Protein AF-A0A953TH08-F1 (afdb_monomer_lite)

pLDDT: mean 90.2, std 11.7, range [35.59, 98.81]

Secondary structure (DSSP, 8-state):
-TTSS---SSGGGS-EE----EE--TTPPP-TT-EEEESSSSSTT-EEEEEE--TT-SEEEEEEE-TT--EEEEEEEEEEGGGEEEEPPEE--SSTHHHHHGGGTT-EE-GGGPSEEEEEEEEEE---TT-TTSS-SSSSS-SEEEEEEEEEEE-GGGHHHHHHHHHHHHHHHHHHTT--EEEEEPPTTTS-TT-SEEEEEEEEETTTTEEEEEEEEEE-TTHHHHHHT-EE--TT-SS-EEPEEEEEEEEEHHHHHHHHHHHHB-TTS-EEPPGGGHHHHS-SEE-PPP-

Foldseek 3Di:
DPQQFLDPPDPLFWAKDDFPDFAQDPPDDDDQQFKKAFCDDPDHGFIWGFHADPPPDQFTWTFTADPVRDGDDDTDGGHGSRRITGGDIDTFAQDPCVVVSLPQQQHADEPVCPWDKDKDKDWHATPCPPCPPPPPDAQQDDRIFIFIKIKIWHALVCQVVVLVVQVVLLVVLCVLQVWDWDKDWDDPVPDRPQFPTKIFIWTQFPVVRDTHGWKIKGKRAQRSQVVSVYWYAPPPDPDIDGITMIMMTSGGVSVVVNRQLRVQADPQRKGAGRPSCCVVVVDGIGDDDDD

Radius of gyration: 24.41 Å; chains: 1; bounding box: 66×44×68 Å

Sequence (291 aa):
MYGTGQLPKFEQDLFKVPTNRFEANAHHAPIVGELVMLVMGANPGEKFRVKAIPPGTRTANVVLVDSNLEEKGPPMPGVPWSTMLFQKDLWLIPTAEVPVTNLYRDEVIDSARLPVSLTAYTPCFRSEAGSYGKDVRGLIRQHQFQKVELVKFTRPQESYEQHEKLTRDAEQVLQKLGLHYRVMLLCAGDTSAASAKTYDLEVWLPGQQLYREISSCSNFEAFQARRANIRWRPEGSKKTEFVHTLNGSGLAIGRTWLAVLENYQQADGSVVVPEVLRPYMGVEKITKREF

Structure (mmCIF, N/CA/C/O backbone):
data_AF-A0A953TH08-F1
#
_entry.id   AF-A0A953TH08-F1
#
loop_
_atom_site.group_PDB
_atom_site.id
_atom_site.type_symbol
_atom_site.label_atom_id
_atom_site.label_alt_id
_atom_site.label_comp_id
_atom_site.label_asym_id
_atom_site.label_entity_id
_atom_site.label_seq_id
_atom_site.pdbx_PDB_ins_code
_atom_site.Cartn_x
_atom_site.Cartn_y
_atom_site.Cartn_z
_atom_site.occupancy
_atom_site.B_iso_or_equiv
_atom_site.auth_seq_id
_atom_site.auth_comp_id
_atom_site.auth_asym_id
_atom_site.auth_atom_id
_atom_site.pdbx_PDB_model_num
ATOM 1 N N . MET A 1 1 ? 12.358 -4.995 -9.733 1.00 40.53 1 MET A N 1
ATOM 2 C CA . MET A 1 1 ? 11.775 -4.502 -8.463 1.00 40.53 1 MET A CA 1
ATOM 3 C C . MET A 1 1 ? 12.010 -3.001 -8.291 1.00 40.53 1 MET A C 1
ATOM 5 O O . MET A 1 1 ? 11.070 -2.294 -7.951 1.00 40.53 1 MET A O 1
ATOM 9 N N . TYR A 1 2 ? 13.211 -2.496 -8.606 1.00 35.59 2 TYR A N 1
ATOM 10 C CA . TYR A 1 2 ? 13.507 -1.062 -8.561 1.00 35.59 2 TYR A CA 1
ATOM 11 C C . TYR A 1 2 ? 12.649 -0.230 -9.537 1.00 35.59 2 TYR A C 1
ATOM 13 O O . TYR A 1 2 ? 12.579 -0.520 -10.731 1.00 35.59 2 TYR A O 1
ATOM 21 N N . GLY A 1 3 ? 11.976 0.795 -9.007 1.00 49.19 3 GLY A N 1
ATOM 22 C CA . GLY A 1 3 ? 11.263 1.840 -9.749 1.00 49.19 3 GLY A CA 1
ATOM 23 C C . GLY A 1 3 ? 9.786 1.594 -10.081 1.00 49.19 3 GLY A C 1
ATOM 24 O O . GLY A 1 3 ? 9.127 2.520 -10.529 1.00 49.19 3 GLY A O 1
ATOM 25 N N . THR A 1 4 ? 9.230 0.399 -9.891 1.00 50.94 4 THR A N 1
ATOM 26 C CA . THR A 1 4 ? 7.871 0.078 -10.399 1.00 50.94 4 THR A CA 1
ATOM 27 C C . THR A 1 4 ? 6.745 0.145 -9.373 1.00 50.94 4 THR A C 1
ATOM 29 O O . THR A 1 4 ? 5.602 -0.109 -9.727 1.00 50.94 4 THR A O 1
ATOM 32 N N . GLY A 1 5 ? 7.073 0.461 -8.125 1.00 56.06 5 GLY A N 1
ATOM 33 C CA . GLY A 1 5 ? 6.115 0.734 -7.057 1.00 56.06 5 GLY A CA 1
ATOM 34 C C . GLY A 1 5 ? 6.565 1.955 -6.262 1.00 56.06 5 GLY A C 1
ATOM 35 O O . GLY A 1 5 ? 7.654 2.487 -6.518 1.00 56.06 5 GLY A O 1
ATOM 36 N N . GLN A 1 6 ? 5.765 2.381 -5.293 1.00 54.97 6 GLN A N 1
ATOM 37 C CA . GLN A 1 6 ? 6.161 3.340 -4.273 1.00 54.97 6 GLN A CA 1
ATOM 38 C C . GLN A 1 6 ? 7.191 2.662 -3.364 1.00 54.97 6 GLN A C 1
ATOM 40 O O . GLN A 1 6 ? 6.901 2.144 -2.286 1.00 54.97 6 GLN A O 1
ATOM 45 N N . LEU A 1 7 ? 8.429 2.606 -3.854 1.00 61.03 7 LEU A N 1
ATOM 46 C CA . LEU A 1 7 ? 9.548 2.195 -3.033 1.00 61.03 7 LEU A CA 1
ATOM 47 C C . LEU A 1 7 ? 9.690 3.187 -1.879 1.00 61.03 7 LEU A C 1
ATOM 49 O O . LEU A 1 7 ? 9.314 4.358 -2.019 1.00 61.03 7 LEU A O 1
ATOM 53 N N . PRO A 1 8 ? 10.213 2.728 -0.738 1.00 57.41 8 PRO A N 1
ATOM 54 C CA . PRO A 1 8 ? 10.495 3.609 0.370 1.00 57.41 8 PRO A CA 1
ATOM 55 C C . PRO A 1 8 ? 11.332 4.808 -0.075 1.00 57.41 8 PRO A C 1
ATOM 57 O O . PRO A 1 8 ? 12.080 4.724 -1.051 1.00 57.41 8 PRO A O 1
ATOM 60 N N . LYS A 1 9 ? 11.230 5.925 0.657 1.00 54.41 9 LYS A N 1
ATOM 61 C CA . LYS A 1 9 ? 11.940 7.170 0.308 1.00 54.41 9 LYS A CA 1
ATOM 62 C C . LYS A 1 9 ? 13.462 6.972 0.197 1.00 54.41 9 LYS A C 1
ATOM 64 O O . LYS A 1 9 ? 14.119 7.757 -0.480 1.00 54.41 9 LYS A O 1
ATOM 69 N N . PHE A 1 10 ? 14.003 5.922 0.819 1.00 55.94 10 PHE A N 1
ATOM 70 C CA . PHE A 1 10 ? 15.425 5.607 0.869 1.00 55.94 10 PHE A CA 1
ATOM 71 C C . PHE A 1 10 ? 15.674 4.133 0.529 1.00 55.94 10 PHE A C 1
ATOM 73 O O . PHE A 1 10 ? 14.939 3.258 0.980 1.00 55.94 10 PHE A O 1
ATOM 80 N N . GLU A 1 11 ? 16.740 3.829 -0.216 1.00 61.59 11 GLU A N 1
ATOM 81 C CA . GLU A 1 11 ? 17.148 2.436 -0.472 1.00 61.59 11 GLU A CA 1
ATOM 82 C C . GLU A 1 11 ? 17.484 1.696 0.831 1.00 61.59 11 GLU A C 1
ATOM 84 O O . GLU A 1 11 ? 17.188 0.510 0.970 1.00 61.59 11 GLU A O 1
ATOM 89 N N . GLN A 1 12 ? 18.009 2.422 1.824 1.00 66.81 12 GLN A N 1
ATOM 90 C CA . GLN A 1 12 ? 18.281 1.902 3.166 1.00 66.81 12 GLN A CA 1
ATOM 91 C C . GLN A 1 12 ? 17.010 1.479 3.926 1.00 66.81 12 GLN A C 1
ATOM 93 O O . GLN A 1 12 ? 17.108 0.873 4.992 1.00 66.81 12 GLN A O 1
ATOM 98 N N . ASP A 1 13 ? 15.823 1.796 3.403 1.00 70.44 13 ASP A N 1
ATOM 99 C CA . ASP A 1 13 ? 14.535 1.450 4.004 1.00 70.44 13 ASP A CA 1
ATOM 100 C C . ASP A 1 13 ? 13.977 0.090 3.524 1.00 70.44 13 ASP A C 1
ATOM 102 O O . ASP A 1 13 ? 12.926 -0.368 3.972 1.00 70.44 13 ASP A O 1
ATOM 106 N N . LEU A 1 14 ? 14.724 -0.616 2.665 1.00 80.56 14 LEU A N 1
ATOM 107 C CA . LEU A 1 14 ? 14.435 -1.991 2.255 1.00 80.56 14 LEU A CA 1
ATOM 108 C C . LEU A 1 14 ? 15.326 -3.000 2.988 1.00 80.56 14 LEU A C 1
ATOM 110 O O . LEU A 1 14 ? 16.549 -2.869 3.027 1.00 80.56 14 LEU A O 1
ATOM 114 N N . PHE A 1 15 ? 14.728 -4.085 3.482 1.00 83.44 15 PHE A N 1
ATOM 115 C CA . PHE A 1 15 ? 15.491 -5.223 3.995 1.00 83.44 15 PHE A CA 1
ATOM 116 C C . PHE A 1 15 ? 15.960 -6.112 2.842 1.00 83.44 15 PHE A C 1
ATOM 118 O O . PHE A 1 15 ? 15.154 -6.809 2.217 1.00 83.44 15 PHE A O 1
ATOM 125 N N . LYS A 1 16 ? 17.271 -6.107 2.576 1.00 83.25 16 LYS A N 1
ATOM 126 C CA . LYS A 1 16 ? 17.912 -7.055 1.659 1.00 83.25 16 LYS A CA 1
ATOM 12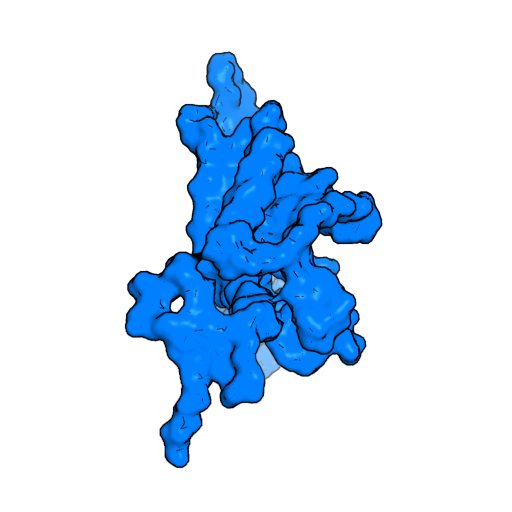7 C C . LYS A 1 16 ? 17.935 -8.446 2.293 1.00 83.25 16 LYS A C 1
ATOM 129 O O . LYS A 1 16 ? 18.360 -8.612 3.434 1.00 83.25 16 LYS A O 1
ATOM 134 N N . VAL A 1 17 ? 17.499 -9.447 1.541 1.00 81.94 17 VAL A N 1
ATOM 135 C CA . VAL A 1 17 ? 17.571 -10.853 1.932 1.00 81.94 17 VAL A CA 1
ATOM 136 C C . VAL A 1 17 ? 18.929 -11.390 1.478 1.00 81.94 17 VAL A C 1
ATOM 138 O O . VAL A 1 17 ? 19.189 -11.428 0.272 1.00 81.94 17 VAL A O 1
ATOM 141 N N . PRO A 1 18 ? 19.814 -11.801 2.400 1.00 76.06 18 PRO A N 1
ATOM 142 C CA . PRO A 1 18 ? 21.054 -12.457 2.018 1.00 76.06 18 PRO A CA 1
ATOM 143 C C . PRO A 1 18 ? 20.725 -13.809 1.377 1.00 76.06 18 PRO A C 1
ATOM 145 O O . PRO A 1 18 ? 20.034 -14.639 1.968 1.00 76.06 18 PRO A O 1
ATOM 148 N N . THR A 1 19 ? 21.212 -14.039 0.160 1.00 71.25 19 THR A N 1
ATOM 149 C CA . THR A 1 19 ? 21.044 -15.314 -0.542 1.00 71.25 19 THR A CA 1
ATOM 150 C C . THR A 1 19 ? 22.407 -15.974 -0.716 1.00 71.25 19 THR A C 1
ATOM 152 O O . THR A 1 19 ? 23.351 -15.353 -1.171 1.00 71.25 19 THR A O 1
ATOM 155 N N . ASN A 1 20 ? 22.541 -17.253 -0.374 1.00 72.38 20 ASN A N 1
ATOM 156 C CA . ASN A 1 20 ? 23.774 -18.010 -0.653 1.00 72.38 20 ASN A CA 1
ATOM 157 C C . ASN A 1 20 ? 23.667 -18.815 -1.959 1.00 72.38 20 ASN A C 1
ATOM 159 O O . ASN A 1 20 ? 24.482 -19.699 -2.220 1.00 72.38 20 ASN A O 1
ATOM 163 N N . ARG A 1 21 ? 22.625 -18.553 -2.758 1.00 77.38 21 ARG A N 1
ATOM 164 C CA . ARG A 1 21 ? 22.255 -19.351 -3.925 1.00 77.38 21 ARG A CA 1
ATOM 165 C C . ARG A 1 21 ? 22.628 -18.621 -5.206 1.00 77.38 21 ARG A C 1
ATOM 167 O O . ARG A 1 21 ? 22.185 -17.498 -5.431 1.00 77.38 21 ARG A O 1
ATOM 174 N N . PHE A 1 22 ? 23.395 -19.307 -6.043 1.00 84.00 22 PHE A N 1
ATOM 175 C CA . PHE A 1 22 ? 23.746 -18.866 -7.384 1.00 84.00 22 PHE A CA 1
ATOM 176 C C . PHE A 1 22 ? 22.796 -19.523 -8.388 1.00 84.00 22 PHE A C 1
ATOM 178 O O . PHE A 1 22 ? 22.622 -20.741 -8.380 1.00 84.00 22 PHE A O 1
ATOM 185 N N . GLU A 1 23 ? 22.152 -18.721 -9.230 1.00 83.44 23 GLU A N 1
ATOM 186 C CA . GLU A 1 23 ? 21.179 -19.180 -10.221 1.00 83.44 23 GLU A CA 1
ATOM 187 C C . GLU A 1 23 ? 21.500 -18.606 -11.602 1.00 83.44 23 GLU A C 1
ATOM 189 O O . GLU A 1 23 ? 22.053 -17.513 -11.729 1.00 83.44 23 GLU A O 1
ATOM 194 N N . ALA A 1 24 ? 21.130 -19.332 -12.656 1.00 82.62 24 ALA A N 1
ATOM 195 C CA . ALA A 1 24 ? 21.227 -18.810 -14.010 1.00 82.62 24 ALA A CA 1
ATOM 196 C C . ALA A 1 24 ? 20.180 -17.703 -14.205 1.00 82.62 24 ALA A C 1
ATOM 198 O O . ALA A 1 24 ? 19.017 -17.857 -13.824 1.00 82.62 24 ALA A O 1
ATOM 199 N N . ASN A 1 25 ? 20.578 -16.593 -14.823 1.00 78.38 25 ASN A N 1
ATOM 200 C CA . ASN A 1 25 ? 19.666 -15.517 -15.188 1.00 78.38 25 ASN A CA 1
ATOM 201 C C . ASN A 1 25 ? 20.049 -14.958 -16.561 1.00 78.38 25 ASN A C 1
ATOM 203 O O . ASN A 1 25 ? 21.042 -14.249 -16.698 1.00 78.38 25 ASN A O 1
ATOM 207 N N . ALA A 1 26 ? 19.233 -15.256 -17.574 1.00 68.44 26 ALA A N 1
ATOM 208 C CA . ALA A 1 26 ? 19.481 -14.856 -18.960 1.00 68.44 26 ALA A CA 1
ATOM 209 C C . ALA A 1 26 ? 19.431 -13.332 -19.191 1.00 68.44 26 ALA A C 1
ATOM 211 O O . ALA A 1 26 ? 19.900 -12.853 -20.223 1.00 68.44 26 ALA A O 1
ATOM 212 N N . HIS A 1 27 ? 18.865 -12.575 -18.249 1.00 71.12 27 HIS A N 1
ATOM 213 C CA . HIS A 1 27 ? 18.721 -11.121 -18.333 1.00 71.12 27 HIS A CA 1
ATOM 214 C C . HIS A 1 27 ? 19.691 -10.368 -17.420 1.00 71.12 27 HIS A C 1
ATOM 216 O O . HIS A 1 27 ? 19.682 -9.138 -17.411 1.00 71.12 27 HIS A O 1
ATOM 222 N N . HIS A 1 28 ? 20.510 -11.080 -16.642 1.00 82.31 28 HIS A N 1
ATOM 223 C CA . HIS A 1 28 ? 21.453 -10.449 -15.732 1.00 82.31 28 HIS A CA 1
ATOM 224 C C . HIS A 1 28 ? 22.685 -9.954 -16.486 1.00 82.31 28 HIS A C 1
ATOM 226 O O . HIS A 1 28 ? 23.395 -10.734 -17.120 1.00 82.31 28 HIS A O 1
ATOM 232 N N . ALA A 1 29 ? 22.936 -8.651 -16.404 1.00 85.44 29 ALA A N 1
ATOM 233 C CA . ALA A 1 29 ? 24.206 -8.066 -16.802 1.00 85.44 29 ALA A CA 1
ATOM 234 C C . ALA A 1 29 ? 25.066 -7.928 -15.539 1.00 85.44 29 ALA A C 1
ATOM 236 O O . ALA A 1 29 ? 24.617 -7.257 -14.606 1.00 85.44 29 ALA A O 1
ATOM 237 N N . PRO A 1 30 ? 26.261 -8.546 -15.484 1.00 86.50 30 PRO A N 1
ATOM 238 C CA . PRO A 1 30 ? 27.107 -8.448 -14.308 1.00 86.50 30 PRO A CA 1
ATOM 239 C C . PRO A 1 30 ? 27.499 -6.999 -14.015 1.00 86.50 30 PRO A C 1
ATOM 241 O O . PRO A 1 30 ? 27.530 -6.164 -14.921 1.00 86.50 30 PRO A O 1
ATOM 244 N N . ILE A 1 31 ? 27.866 -6.711 -12.768 1.00 89.00 31 ILE A N 1
ATOM 245 C CA . ILE A 1 31 ? 28.494 -5.440 -12.374 1.00 89.00 31 ILE A CA 1
ATOM 246 C C . ILE A 1 31 ? 29.882 -5.671 -11.775 1.00 89.00 31 ILE A C 1
ATOM 248 O O . ILE A 1 31 ? 30.169 -6.721 -11.208 1.00 89.00 31 ILE A O 1
ATOM 252 N N . VAL A 1 32 ? 30.772 -4.682 -11.888 1.00 90.75 32 VAL A N 1
ATOM 253 C CA . VAL A 1 32 ? 32.100 -4.759 -11.258 1.00 90.75 32 VAL A CA 1
ATOM 254 C C . VAL A 1 32 ? 31.945 -4.878 -9.739 1.00 90.75 32 VAL A C 1
ATOM 256 O O . VAL A 1 32 ? 31.208 -4.114 -9.122 1.00 90.75 32 VAL A O 1
ATOM 259 N N . GLY A 1 33 ? 32.643 -5.845 -9.146 1.00 88.75 33 GLY A N 1
ATOM 260 C CA . GLY A 1 33 ? 32.556 -6.209 -7.731 1.00 88.75 33 GLY A CA 1
ATOM 261 C C . GLY A 1 33 ? 31.580 -7.350 -7.430 1.00 88.75 33 GLY A C 1
ATOM 262 O O . GLY A 1 33 ? 31.641 -7.913 -6.337 1.00 88.75 33 GLY A O 1
ATOM 263 N N . GLU A 1 34 ? 30.725 -7.733 -8.380 1.00 89.94 34 GLU A N 1
ATOM 264 C CA . GLU A 1 34 ? 29.737 -8.793 -8.185 1.00 89.94 34 GLU A CA 1
ATOM 265 C C . GLU A 1 34 ? 30.381 -10.174 -8.025 1.00 89.94 34 GLU A C 1
ATOM 267 O O . GLU A 1 34 ? 31.351 -10.503 -8.712 1.00 89.94 34 GLU A O 1
ATOM 272 N N . LEU A 1 35 ? 29.816 -10.994 -7.134 1.00 90.06 35 LEU A N 1
ATOM 273 C CA . LEU A 1 35 ? 30.168 -12.404 -7.015 1.00 90.06 35 LEU A CA 1
ATOM 274 C C . LEU A 1 35 ? 29.362 -13.246 -8.006 1.00 90.06 35 LEU A C 1
ATOM 276 O O . LEU A 1 35 ? 28.136 -13.166 -8.053 1.00 90.06 35 LEU A O 1
ATOM 280 N N . VAL A 1 36 ? 30.054 -14.114 -8.736 1.00 90.00 36 VAL A N 1
ATOM 281 C CA . VAL A 1 36 ? 29.480 -15.071 -9.688 1.00 90.00 36 VAL A CA 1
ATOM 282 C C . VAL A 1 36 ? 30.047 -16.465 -9.446 1.00 90.00 36 VAL A C 1
ATOM 284 O O . VAL A 1 36 ? 31.116 -16.619 -8.859 1.00 90.00 36 VAL A O 1
ATOM 287 N N . MET A 1 37 ? 29.351 -17.494 -9.913 1.00 89.88 37 MET A N 1
ATOM 288 C CA . MET A 1 37 ? 29.844 -18.873 -9.919 1.00 89.88 37 MET A CA 1
ATOM 289 C C . MET A 1 37 ? 29.837 -19.399 -11.349 1.00 89.88 37 MET A C 1
ATOM 291 O O . MET A 1 37 ? 28.885 -19.156 -12.084 1.00 89.88 37 MET A O 1
ATOM 295 N N . LEU A 1 38 ? 30.881 -20.108 -11.769 1.00 85.06 38 LEU A N 1
ATOM 296 C CA . LEU A 1 38 ? 30.955 -20.626 -13.138 1.00 85.06 38 LEU A CA 1
ATOM 297 C C . LEU A 1 38 ? 30.325 -22.021 -13.236 1.00 85.06 38 LEU A C 1
ATOM 299 O O . LEU A 1 38 ? 30.615 -22.899 -12.423 1.00 85.06 38 LEU A O 1
ATOM 303 N N . VAL A 1 39 ? 29.470 -22.221 -14.246 1.00 74.38 39 VAL A N 1
ATOM 304 C CA . VAL A 1 39 ? 28.791 -23.509 -14.520 1.00 74.38 39 VAL A CA 1
ATOM 305 C C . VAL A 1 39 ? 29.709 -24.491 -15.253 1.00 74.38 39 VAL A C 1
ATOM 307 O O . VAL A 1 39 ? 29.552 -25.702 -15.133 1.00 74.38 39 VAL A O 1
ATOM 310 N N . MET A 1 40 ? 30.662 -23.975 -16.031 1.00 63.44 40 MET A N 1
ATOM 311 C CA . MET A 1 40 ? 31.597 -24.748 -16.851 1.00 63.44 40 MET A CA 1
ATOM 312 C C . MET A 1 40 ? 32.972 -24.067 -16.858 1.00 63.44 40 MET A C 1
ATOM 314 O O . MET A 1 40 ? 33.048 -22.840 -16.808 1.00 63.44 40 MET A O 1
ATOM 318 N N . GLY A 1 41 ? 34.052 -24.853 -16.922 1.00 59.91 41 GLY A N 1
ATOM 319 C CA . GLY A 1 41 ? 35.438 -24.366 -16.901 1.00 59.91 41 GLY A CA 1
ATOM 320 C C . GLY A 1 41 ? 36.365 -25.278 -16.094 1.00 59.91 41 GLY A C 1
ATOM 321 O O . GLY A 1 41 ? 35.959 -26.367 -15.699 1.00 59.91 41 GLY A O 1
ATOM 322 N N . ALA A 1 42 ? 37.601 -24.833 -15.842 1.00 55.41 42 ALA A N 1
ATOM 323 C CA . ALA A 1 42 ? 38.598 -25.607 -15.091 1.00 55.41 42 ALA A CA 1
ATOM 324 C C . ALA A 1 42 ? 38.165 -25.912 -13.643 1.00 55.41 42 ALA A C 1
ATOM 326 O O . ALA A 1 42 ? 38.505 -26.973 -13.132 1.00 55.41 42 ALA A O 1
ATOM 327 N N . ASN A 1 43 ? 37.363 -25.030 -13.028 1.00 59.72 43 ASN A N 1
ATOM 328 C CA . ASN A 1 43 ? 36.918 -25.162 -11.639 1.00 59.72 43 ASN A CA 1
ATOM 329 C C . ASN A 1 43 ? 35.405 -24.871 -11.464 1.00 59.72 43 ASN A C 1
ATOM 331 O O . ASN A 1 43 ? 35.015 -23.795 -10.996 1.00 59.72 43 ASN A O 1
ATOM 335 N N . PRO A 1 44 ? 34.514 -25.792 -11.865 1.00 60.47 44 PRO A N 1
ATOM 336 C CA . PRO A 1 44 ? 33.071 -25.641 -11.673 1.00 60.47 44 PRO A CA 1
ATOM 337 C C . PRO A 1 44 ? 32.712 -25.542 -10.182 1.00 60.47 44 PRO A C 1
ATOM 339 O O . PRO A 1 44 ? 33.213 -26.315 -9.368 1.00 60.47 44 PRO A O 1
ATOM 342 N N . GLY A 1 45 ? 31.831 -24.608 -9.817 1.00 66.00 45 GLY A N 1
ATOM 343 C CA . GLY A 1 45 ? 31.408 -24.403 -8.423 1.00 66.00 45 GLY A CA 1
ATOM 344 C C . GLY A 1 45 ? 32.285 -23.451 -7.598 1.00 66.00 45 GLY A C 1
ATOM 345 O O . GLY A 1 45 ? 31.898 -23.088 -6.485 1.00 66.00 45 GLY A O 1
ATOM 346 N N . GLU A 1 46 ? 33.417 -22.987 -8.135 1.00 83.19 46 GLU A N 1
ATOM 347 C CA . GLU A 1 46 ? 34.201 -21.914 -7.518 1.00 83.19 46 GLU A CA 1
ATOM 348 C C . GLU A 1 46 ? 33.529 -20.543 -7.686 1.00 83.19 46 GLU A C 1
ATOM 350 O O . GLU A 1 46 ? 32.820 -20.273 -8.663 1.00 83.19 46 GLU A O 1
ATOM 355 N N . LYS A 1 47 ? 33.759 -19.665 -6.705 1.00 89.19 47 LYS A N 1
ATOM 356 C CA . LYS A 1 47 ? 33.249 -18.293 -6.700 1.00 89.19 47 LYS A CA 1
ATOM 357 C C . LYS A 1 47 ? 34.276 -17.363 -7.324 1.00 89.19 47 LYS A C 1
ATOM 359 O O . LYS A 1 47 ? 35.459 -17.437 -7.016 1.00 89.19 47 LYS A O 1
ATOM 364 N N . PHE A 1 48 ? 33.807 -16.429 -8.132 1.00 92.00 48 PHE A N 1
ATOM 365 C CA . PHE A 1 48 ? 34.634 -15.407 -8.747 1.00 92.00 48 PHE A CA 1
ATOM 366 C C . PHE A 1 48 ? 34.051 -14.021 -8.491 1.00 92.00 48 PHE A C 1
ATOM 368 O O . PHE A 1 48 ? 32.841 -13.872 -8.344 1.00 92.00 48 PHE A O 1
ATOM 375 N N . ARG A 1 49 ? 34.902 -12.996 -8.476 1.00 93.00 49 ARG A N 1
ATOM 376 C CA . ARG A 1 49 ? 34.500 -11.587 -8.442 1.00 93.00 49 ARG A CA 1
ATOM 377 C C . ARG A 1 49 ? 34.702 -10.948 -9.810 1.00 93.00 49 ARG A C 1
ATOM 379 O O . ARG A 1 49 ? 35.773 -11.074 -10.402 1.00 93.00 49 ARG A O 1
ATOM 386 N N . VAL A 1 50 ? 33.696 -10.236 -10.307 1.00 93.38 50 VAL A N 1
ATOM 387 C CA . VAL A 1 50 ? 33.778 -9.488 -11.567 1.00 93.38 50 VAL A CA 1
ATOM 388 C C . VAL A 1 50 ? 34.712 -8.289 -11.386 1.00 93.38 50 VAL A C 1
ATOM 390 O O . VAL A 1 50 ? 34.463 -7.417 -10.558 1.00 93.38 50 VAL A O 1
ATOM 393 N N . LYS A 1 51 ? 35.794 -8.222 -12.163 1.00 95.00 51 LYS A N 1
ATOM 394 C CA . LYS A 1 51 ? 36.801 -7.146 -12.098 1.00 95.00 51 LYS A CA 1
ATOM 395 C C . LYS A 1 51 ? 36.600 -6.082 -13.161 1.00 95.00 51 LYS A C 1
ATOM 397 O O . LYS A 1 51 ? 36.842 -4.909 -12.903 1.00 95.00 51 LYS A O 1
ATOM 402 N N . ALA A 1 52 ? 36.191 -6.489 -14.355 1.00 94.00 52 ALA A N 1
ATOM 403 C CA . ALA A 1 52 ? 35.971 -5.577 -15.464 1.00 94.00 52 ALA A CA 1
ATOM 404 C C . ALA A 1 52 ? 34.972 -6.168 -16.452 1.00 94.00 52 ALA A C 1
ATOM 406 O O . ALA A 1 52 ? 34.883 -7.385 -16.611 1.00 94.00 52 ALA A O 1
ATOM 407 N N . ILE A 1 53 ? 34.260 -5.290 -17.148 1.00 94.38 53 ILE A N 1
ATOM 408 C CA . ILE A 1 53 ? 33.326 -5.656 -18.209 1.00 94.38 53 ILE A CA 1
ATOM 409 C C . ILE A 1 53 ? 33.790 -4.917 -19.461 1.00 94.38 53 ILE A C 1
ATOM 411 O O . ILE A 1 53 ? 33.604 -3.700 -19.543 1.00 94.38 53 ILE A O 1
ATOM 415 N N . PRO A 1 54 ? 34.456 -5.605 -20.405 1.00 92.38 54 PRO A N 1
ATOM 416 C CA . PRO A 1 54 ? 34.921 -4.971 -21.628 1.00 92.38 54 PRO A CA 1
ATOM 417 C C . PRO A 1 54 ? 33.737 -4.367 -22.408 1.00 92.38 54 PRO A C 1
ATOM 419 O O . PRO A 1 54 ? 32.768 -5.089 -22.684 1.00 92.38 54 PRO A O 1
ATOM 422 N N . PRO A 1 55 ? 33.787 -3.069 -22.771 1.00 90.19 55 PRO A N 1
ATOM 423 C CA . PRO A 1 55 ? 32.697 -2.397 -23.472 1.00 90.19 55 PRO A CA 1
ATOM 424 C C . PRO A 1 55 ? 32.307 -3.118 -24.764 1.00 90.19 55 PRO A C 1
ATOM 426 O O . PRO A 1 55 ? 33.164 -3.576 -25.514 1.00 90.19 55 PRO A O 1
ATOM 429 N N . GLY A 1 56 ? 31.004 -3.213 -25.031 1.00 88.75 56 GLY A N 1
ATOM 430 C CA . GLY A 1 56 ? 30.486 -3.834 -26.255 1.00 88.75 56 GLY A CA 1
ATOM 431 C C . GLY A 1 56 ? 30.582 -5.363 -26.302 1.00 88.75 56 GLY A C 1
ATOM 432 O O . GLY A 1 56 ? 30.217 -5.954 -27.315 1.00 88.75 56 GLY A O 1
ATOM 433 N N . THR A 1 57 ? 31.024 -6.021 -25.225 1.00 88.50 57 THR A N 1
ATOM 434 C CA . THR A 1 57 ? 31.087 -7.488 -25.140 1.00 88.50 57 THR A CA 1
ATOM 435 C C . THR A 1 57 ? 30.031 -8.047 -24.183 1.00 88.50 57 THR A C 1
ATOM 437 O O . THR A 1 57 ? 29.592 -7.367 -23.259 1.00 88.50 57 THR A O 1
ATOM 440 N N . ARG A 1 58 ? 29.646 -9.318 -24.372 1.00 91.25 58 ARG A N 1
ATOM 441 C CA . ARG A 1 58 ? 28.888 -10.113 -23.381 1.00 91.25 58 ARG A CA 1
ATOM 442 C C . ARG A 1 58 ? 29.813 -11.023 -22.572 1.00 91.25 58 ARG A C 1
ATOM 444 O O . ARG A 1 58 ? 29.539 -12.207 -22.372 1.00 91.25 58 ARG A O 1
ATOM 451 N N . THR A 1 59 ? 30.948 -10.462 -22.171 1.00 92.50 59 THR A N 1
ATOM 452 C CA . THR A 1 59 ? 31.967 -11.150 -21.379 1.00 92.50 59 THR A CA 1
ATOM 453 C C . THR A 1 59 ? 32.359 -10.310 -20.172 1.00 92.50 59 THR A C 1
ATOM 455 O O . THR A 1 59 ? 32.102 -9.106 -20.140 1.00 92.50 59 THR A O 1
ATOM 458 N N . ALA A 1 60 ? 32.946 -10.932 -19.157 1.00 93.00 60 ALA A N 1
ATOM 459 C CA . ALA A 1 60 ? 33.553 -10.223 -18.044 1.00 93.00 60 ALA A CA 1
ATOM 460 C C . ALA A 1 60 ? 34.910 -10.834 -17.695 1.00 93.00 60 ALA A C 1
ATOM 462 O O . ALA A 1 60 ? 35.148 -12.026 -17.886 1.00 93.00 60 ALA A O 1
ATOM 463 N N . ASN A 1 61 ? 35.793 -10.001 -17.159 1.00 94.38 61 ASN A N 1
ATOM 464 C CA . ASN A 1 61 ? 37.025 -10.452 -16.538 1.00 94.38 61 ASN A CA 1
ATOM 465 C C . ASN A 1 61 ? 36.716 -10.743 -15.074 1.00 94.38 61 ASN A C 1
ATOM 467 O O . ASN A 1 61 ? 36.207 -9.866 -14.370 1.00 94.38 61 ASN A O 1
ATOM 471 N N . VAL A 1 62 ? 37.017 -11.951 -14.617 1.00 93.44 62 VAL A N 1
ATOM 472 C CA . VAL A 1 62 ? 36.663 -12.423 -13.275 1.00 93.44 62 VAL A CA 1
ATOM 473 C C . VAL A 1 62 ? 37.905 -12.905 -12.538 1.00 93.44 62 VAL A C 1
ATOM 475 O O . VAL A 1 62 ? 38.830 -13.403 -13.162 1.00 93.44 62 VAL A O 1
ATOM 478 N N . VAL A 1 63 ? 37.961 -12.766 -11.219 1.00 93.88 63 VAL A N 1
ATOM 479 C CA . VAL A 1 63 ? 39.064 -13.291 -10.398 1.00 93.88 63 VAL A CA 1
ATOM 480 C C . VAL A 1 63 ? 38.523 -14.301 -9.404 1.00 93.88 63 VAL A C 1
ATOM 482 O O . VAL A 1 63 ? 37.447 -14.086 -8.850 1.00 93.88 63 VAL A O 1
ATOM 485 N N . LEU A 1 64 ? 39.234 -15.409 -9.206 1.00 92.12 64 LEU A N 1
ATOM 486 C CA . LEU A 1 64 ? 38.855 -16.424 -8.227 1.00 92.12 64 LEU A CA 1
ATOM 487 C C . LEU A 1 64 ? 38.847 -15.800 -6.827 1.00 92.12 64 LEU A C 1
ATOM 489 O O . LEU A 1 64 ? 39.725 -14.997 -6.513 1.00 92.12 64 LEU A O 1
ATOM 493 N N . VAL A 1 65 ? 37.871 -16.157 -5.993 1.00 90.69 65 VAL A N 1
ATOM 494 C CA . VAL A 1 65 ? 37.860 -15.780 -4.576 1.00 90.69 65 VAL A CA 1
ATOM 495 C C . VAL A 1 65 ? 37.862 -17.009 -3.676 1.00 90.69 65 VAL A C 1
ATOM 497 O O . VAL A 1 65 ? 37.287 -18.042 -4.018 1.00 90.69 65 VAL A O 1
ATOM 500 N N . ASP A 1 66 ? 38.518 -16.902 -2.525 1.00 88.00 66 ASP A N 1
ATOM 501 C CA . ASP A 1 66 ? 38.558 -17.968 -1.525 1.00 88.00 66 ASP A CA 1
ATOM 502 C C . ASP A 1 66 ? 37.309 -17.981 -0.613 1.00 88.00 66 ASP A C 1
ATOM 504 O O . ASP A 1 66 ? 36.323 -17.269 -0.837 1.00 88.00 66 ASP A O 1
ATOM 508 N N . SER A 1 67 ? 37.331 -18.811 0.436 1.00 82.50 67 SER A N 1
ATOM 509 C CA . SER A 1 67 ? 36.237 -18.899 1.413 1.00 82.50 67 SER A CA 1
ATOM 510 C C . SER A 1 67 ? 36.003 -17.606 2.202 1.00 82.50 67 SER A C 1
ATOM 512 O O . SER A 1 67 ? 34.889 -17.400 2.681 1.00 82.50 67 SER A O 1
ATOM 514 N N . ASN A 1 68 ? 37.014 -16.739 2.309 1.00 85.12 68 ASN A N 1
ATOM 515 C CA . ASN A 1 68 ? 36.948 -15.431 2.960 1.00 85.12 68 ASN A CA 1
ATOM 516 C C . ASN A 1 68 ? 36.615 -14.300 1.969 1.00 85.12 68 ASN A C 1
ATOM 518 O O . ASN A 1 68 ? 36.569 -13.135 2.356 1.00 85.12 68 ASN A O 1
ATOM 522 N N . LEU A 1 69 ? 36.326 -14.639 0.705 1.00 83.38 69 LEU A N 1
ATOM 523 C CA . LEU A 1 69 ? 36.068 -13.706 -0.393 1.00 83.38 69 LEU A CA 1
ATOM 524 C C . LEU A 1 69 ? 37.284 -12.839 -0.771 1.00 83.38 69 LEU A C 1
ATOM 526 O O . LEU A 1 69 ? 37.116 -11.773 -1.385 1.00 83.38 69 LEU A O 1
ATOM 530 N N . GLU A 1 70 ? 38.493 -13.296 -0.443 1.00 90.12 70 GLU A N 1
ATOM 531 C CA . GLU A 1 70 ? 39.749 -12.671 -0.853 1.00 90.12 70 GLU A CA 1
ATOM 532 C C . GLU A 1 70 ? 40.143 -13.134 -2.259 1.00 90.12 70 GLU A C 1
ATOM 534 O O . GLU A 1 70 ? 39.943 -14.290 -2.633 1.00 90.12 70 GLU A O 1
ATOM 539 N N . GLU A 1 71 ? 40.662 -12.210 -3.073 1.00 91.50 71 GLU A N 1
ATOM 540 C CA . GLU A 1 71 ? 41.020 -12.486 -4.468 1.00 91.50 71 GLU A CA 1
ATOM 541 C C . GLU A 1 71 ? 42.268 -13.373 -4.548 1.00 91.50 71 GLU A C 1
ATOM 543 O O . GLU A 1 71 ? 43.283 -13.103 -3.906 1.00 91.50 71 GLU A O 1
ATOM 548 N N . LYS A 1 72 ? 42.212 -14.412 -5.383 1.00 89.12 72 LYS A N 1
ATOM 549 C CA . LYS A 1 72 ? 43.279 -15.395 -5.538 1.00 89.12 72 LYS A CA 1
ATOM 550 C C . LYS A 1 72 ? 43.707 -15.515 -6.996 1.00 89.12 72 LYS A C 1
ATOM 552 O O . LYS A 1 72 ? 42.925 -15.892 -7.865 1.00 89.12 72 LYS A O 1
ATOM 557 N N . GLY A 1 73 ? 44.993 -15.280 -7.240 1.00 86.62 73 GLY A N 1
ATOM 558 C CA . GLY A 1 73 ? 45.594 -15.444 -8.561 1.00 86.62 73 GLY A CA 1
ATOM 559 C C . GLY A 1 73 ? 45.206 -14.349 -9.566 1.00 86.62 73 GLY A C 1
ATOM 560 O O . GLY A 1 73 ? 44.572 -13.355 -9.210 1.00 86.62 73 GLY A O 1
ATOM 561 N N . PRO A 1 74 ? 45.645 -14.489 -10.828 1.00 90.50 74 PRO A N 1
ATOM 562 C CA . PRO A 1 74 ? 45.381 -13.497 -11.861 1.00 90.50 74 PRO A CA 1
ATOM 563 C C . PRO A 1 74 ? 43.910 -13.530 -12.324 1.00 90.50 74 PRO A C 1
ATOM 565 O O . PRO A 1 74 ? 43.287 -14.595 -12.312 1.00 90.50 74 PRO A O 1
ATOM 568 N N . PRO A 1 75 ? 43.349 -12.398 -12.793 1.00 90.25 75 PRO A N 1
ATOM 569 C CA . PRO A 1 75 ? 42.027 -12.382 -13.410 1.00 90.25 75 PRO A CA 1
ATOM 570 C C . PRO A 1 75 ? 41.971 -13.252 -14.671 1.00 90.25 75 PRO A C 1
ATOM 572 O O . PRO A 1 75 ? 42.856 -13.194 -15.523 1.00 90.25 75 PRO A O 1
ATOM 575 N N . MET A 1 76 ? 40.886 -14.002 -14.816 1.00 91.44 76 MET A N 1
ATOM 576 C CA . MET A 1 76 ? 40.507 -14.741 -16.010 1.00 91.44 76 MET A CA 1
ATOM 577 C C . MET A 1 76 ? 39.704 -13.818 -16.942 1.00 91.44 76 MET A C 1
ATOM 579 O O . MET A 1 76 ? 38.598 -13.400 -16.580 1.00 91.44 76 MET A O 1
ATOM 583 N N . PRO A 1 77 ? 40.239 -13.444 -18.116 1.00 93.19 77 PRO A N 1
ATOM 584 C CA . PRO A 1 77 ? 39.558 -12.534 -19.022 1.00 93.19 77 PRO A CA 1
ATOM 585 C C . PRO A 1 77 ? 38.512 -13.243 -19.888 1.00 93.19 77 PRO A C 1
ATOM 587 O O . PRO A 1 77 ? 38.623 -14.434 -20.171 1.00 93.19 77 PRO A O 1
ATOM 590 N N . GLY A 1 78 ? 37.528 -12.483 -20.370 1.00 91.50 78 GLY A N 1
ATOM 591 C CA . GLY A 1 78 ? 36.649 -12.927 -21.456 1.00 91.50 78 GLY A CA 1
ATOM 592 C C . GLY A 1 78 ? 35.647 -14.028 -21.094 1.00 91.50 78 GLY A C 1
ATOM 593 O O . GLY A 1 78 ? 35.153 -14.709 -21.991 1.00 91.50 78 GLY A O 1
ATOM 594 N N . VAL A 1 79 ? 35.313 -14.206 -19.814 1.00 90.44 79 VAL A N 1
ATOM 595 C CA . VAL A 1 79 ? 34.334 -15.215 -19.391 1.00 90.44 79 VAL A CA 1
ATOM 596 C C . VAL A 1 79 ? 32.936 -14.805 -19.871 1.00 90.44 79 VAL A C 1
ATOM 598 O O . VAL A 1 79 ? 32.488 -13.703 -19.536 1.00 90.44 79 VAL A O 1
ATOM 601 N N . PRO A 1 80 ? 32.224 -15.636 -20.655 1.00 91.00 80 PRO A N 1
ATOM 602 C CA . PRO A 1 80 ? 30.892 -15.297 -21.149 1.00 91.00 80 PRO A CA 1
ATOM 603 C C . PRO A 1 80 ? 29.872 -15.160 -20.018 1.00 91.00 80 PRO A C 1
ATOM 605 O O . PRO A 1 80 ? 29.834 -15.977 -19.102 1.00 91.00 80 PRO A O 1
ATOM 608 N N . TRP A 1 81 ? 28.972 -14.177 -20.103 1.00 89.75 81 TRP A N 1
ATOM 609 C CA . TRP A 1 81 ? 27.901 -14.036 -19.102 1.00 89.75 81 TRP A CA 1
ATOM 610 C C . TRP A 1 81 ? 26.992 -15.272 -19.048 1.00 89.75 81 TRP A C 1
ATOM 612 O O . TRP A 1 81 ? 26.479 -15.619 -17.991 1.00 89.75 81 TRP A O 1
ATOM 622 N N . SER A 1 82 ? 26.831 -15.979 -20.172 1.00 87.31 82 SER A N 1
ATOM 623 C CA . SER A 1 82 ? 26.034 -17.208 -20.261 1.00 87.31 82 SER A CA 1
ATOM 624 C C . SER A 1 82 ? 26.595 -18.384 -19.460 1.00 87.31 82 SER A C 1
ATOM 626 O O . SER A 1 82 ? 25.866 -19.347 -19.235 1.00 87.31 82 SER A O 1
ATOM 628 N N . THR A 1 83 ? 27.857 -18.334 -19.025 1.00 87.06 83 THR A N 1
ATOM 629 C CA . THR A 1 83 ? 28.465 -19.383 -18.191 1.00 87.06 83 THR A CA 1
ATOM 630 C C . THR A 1 83 ? 28.496 -19.014 -16.709 1.00 87.06 83 THR A C 1
ATOM 632 O O . THR A 1 83 ? 29.038 -19.777 -15.908 1.00 87.06 83 THR A O 1
ATOM 635 N N . MET A 1 84 ? 27.945 -17.854 -16.340 1.00 88.12 84 MET A N 1
ATOM 636 C CA . MET A 1 84 ? 27.899 -17.350 -14.971 1.00 88.12 84 MET A CA 1
ATOM 637 C C . MET A 1 84 ? 26.534 -17.630 -14.336 1.00 88.12 84 MET A C 1
ATOM 639 O O . MET A 1 84 ? 25.479 -17.392 -14.923 1.00 88.12 84 MET A O 1
ATOM 643 N N . LEU A 1 85 ? 26.569 -18.111 -13.102 1.00 88.56 85 LEU A N 1
ATOM 644 C CA . LEU A 1 85 ? 25.459 -18.077 -12.167 1.00 88.56 85 LEU A CA 1
ATOM 645 C C . LEU A 1 85 ? 25.618 -16.845 -11.284 1.00 88.56 85 LEU A C 1
ATOM 647 O O . LEU A 1 85 ? 26.730 -16.512 -10.865 1.00 88.56 85 LEU A O 1
ATOM 651 N N . PHE A 1 86 ? 24.497 -16.219 -10.960 1.00 85.50 86 PHE A N 1
ATOM 652 C CA . PHE A 1 86 ? 24.444 -14.976 -10.205 1.00 85.50 86 PHE A CA 1
ATOM 653 C C . PHE A 1 86 ? 23.737 -15.200 -8.885 1.00 85.50 86 PHE A C 1
ATOM 655 O O . PHE A 1 86 ? 22.766 -15.959 -8.796 1.00 85.50 86 PHE A O 1
ATOM 662 N N . GLN A 1 87 ? 24.212 -14.515 -7.856 1.00 82.25 87 GLN A N 1
ATOM 663 C CA . GLN A 1 87 ? 23.487 -14.446 -6.606 1.00 82.25 87 GLN A CA 1
ATOM 664 C C . GLN A 1 87 ? 22.272 -13.534 -6.807 1.00 82.25 87 GLN A C 1
ATOM 666 O O . GLN A 1 87 ? 22.411 -12.363 -7.154 1.00 82.25 87 GLN A O 1
ATOM 671 N N . LYS A 1 88 ? 21.060 -14.065 -6.617 1.00 74.12 88 LYS A N 1
ATOM 672 C CA . LYS A 1 88 ? 19.856 -13.232 -6.704 1.00 74.12 88 LYS A CA 1
ATOM 673 C C . LYS A 1 88 ? 19.788 -12.322 -5.494 1.00 74.12 88 LYS A C 1
ATOM 675 O O . LYS A 1 88 ? 19.582 -12.797 -4.377 1.00 74.12 88 LYS A O 1
ATOM 680 N N . ASP A 1 89 ? 19.869 -11.024 -5.728 1.00 75.38 89 ASP A N 1
ATOM 681 C CA . ASP A 1 89 ? 19.474 -10.071 -4.711 1.00 75.38 89 ASP A CA 1
ATOM 682 C C . ASP A 1 89 ? 17.948 -10.068 -4.582 1.00 75.38 89 ASP A C 1
ATOM 684 O O . ASP A 1 89 ? 17.204 -9.887 -5.552 1.00 75.38 89 ASP A O 1
ATOM 688 N N . LEU A 1 90 ? 17.484 -10.315 -3.363 1.00 82.38 90 LEU A N 1
ATOM 689 C CA . LEU A 1 90 ? 16.077 -10.290 -2.997 1.00 82.38 90 LEU A CA 1
ATOM 690 C C . LEU A 1 90 ? 15.874 -9.241 -1.909 1.00 82.38 90 LEU A C 1
ATOM 692 O O . LEU A 1 90 ? 16.764 -8.986 -1.099 1.00 82.38 90 LEU A O 1
ATOM 696 N N . TRP A 1 91 ? 14.682 -8.658 -1.874 1.00 86.62 91 TRP A N 1
ATOM 697 C CA . TRP A 1 91 ? 14.271 -7.715 -0.842 1.00 86.62 91 TRP A CA 1
ATOM 698 C C . TRP A 1 91 ? 12.901 -8.109 -0.315 1.00 86.62 91 TRP A C 1
ATOM 700 O O . TRP A 1 91 ? 12.050 -8.587 -1.072 1.00 86.62 91 TRP A O 1
ATOM 710 N N . LEU A 1 92 ? 12.688 -7.899 0.982 1.00 91.56 92 LEU A N 1
ATOM 711 C CA . LEU A 1 92 ? 11.356 -8.004 1.562 1.00 91.56 92 LEU A CA 1
ATOM 712 C C . LEU A 1 92 ? 10.492 -6.845 1.064 1.00 91.56 92 LEU A C 1
ATOM 714 O O . LEU A 1 92 ? 10.948 -5.707 0.954 1.00 91.56 92 LEU A O 1
ATOM 718 N N . ILE A 1 93 ? 9.235 -7.143 0.743 1.00 92.50 93 ILE A N 1
ATOM 719 C CA . ILE A 1 93 ? 8.332 -6.153 0.162 1.00 92.50 93 ILE A CA 1
ATOM 720 C C . ILE A 1 93 ? 7.879 -5.138 1.231 1.00 92.50 93 ILE A C 1
ATOM 722 O O . ILE A 1 93 ? 7.432 -5.533 2.310 1.00 92.50 93 ILE A O 1
ATOM 726 N N . PRO A 1 94 ? 7.925 -3.827 0.942 1.00 92.25 94 PRO A N 1
ATOM 727 C CA . PRO A 1 94 ? 7.432 -2.783 1.847 1.00 92.25 94 PRO A CA 1
ATOM 728 C C . PRO A 1 94 ? 5.914 -2.573 1.748 1.00 92.25 94 PRO A C 1
ATOM 730 O O . PRO A 1 94 ? 5.330 -1.818 2.532 1.00 92.25 94 PRO A O 1
ATOM 733 N N . THR A 1 95 ? 5.292 -3.193 0.743 1.00 94.31 95 THR A N 1
ATOM 734 C CA . THR A 1 95 ? 3.859 -3.188 0.443 1.00 94.31 95 THR A CA 1
ATOM 735 C C . THR A 1 95 ? 3.549 -4.251 -0.621 1.00 94.31 95 THR A C 1
ATOM 737 O O . THR A 1 95 ? 4.407 -4.546 -1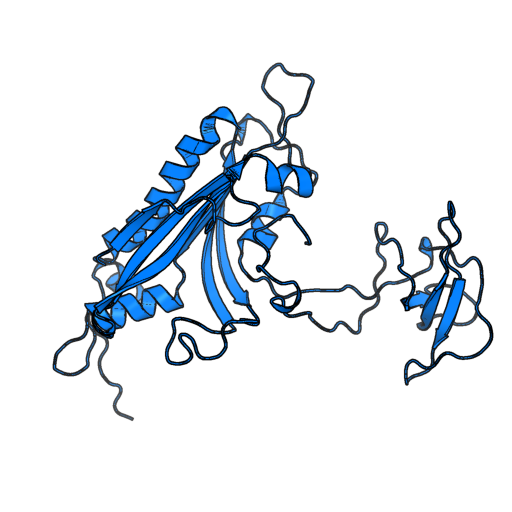.460 1.00 94.31 95 THR A O 1
ATOM 740 N N . ALA A 1 96 ? 2.327 -4.797 -0.628 1.00 95.94 96 ALA A N 1
ATOM 741 C CA . ALA A 1 96 ? 1.860 -5.709 -1.676 1.00 95.94 96 ALA A CA 1
ATOM 742 C C . ALA A 1 96 ? 1.750 -5.039 -3.056 1.00 95.94 96 ALA A C 1
ATOM 744 O O . ALA A 1 96 ? 1.766 -5.730 -4.070 1.00 95.94 96 ALA A O 1
ATOM 745 N N . GLU A 1 97 ? 1.700 -3.707 -3.120 1.00 95.06 97 GLU A N 1
ATOM 746 C CA . GLU A 1 97 ? 1.750 -2.967 -4.384 1.00 95.06 97 GLU A CA 1
ATOM 747 C C . GLU A 1 97 ? 2.952 -3.397 -5.239 1.00 95.06 97 GLU A C 1
ATOM 749 O O . GLU A 1 97 ? 2.796 -3.623 -6.436 1.00 95.06 97 GLU A O 1
ATOM 754 N N . VAL A 1 98 ? 4.138 -3.572 -4.641 1.00 92.06 98 VAL A N 1
ATOM 755 C CA . VAL A 1 98 ? 5.351 -3.930 -5.392 1.00 92.06 98 VAL A CA 1
ATOM 756 C C . VAL A 1 98 ? 5.148 -5.207 -6.220 1.00 92.06 98 VAL A C 1
ATOM 758 O O . VAL A 1 98 ? 5.306 -5.133 -7.441 1.00 92.06 98 VAL A O 1
ATOM 761 N N . PRO A 1 99 ? 4.799 -6.371 -5.640 1.00 93.75 99 PRO A N 1
ATOM 762 C CA . PRO A 1 99 ? 4.555 -7.571 -6.434 1.00 93.75 99 PRO A CA 1
ATOM 763 C C . PRO A 1 99 ? 3.280 -7.484 -7.283 1.00 93.75 99 PRO A C 1
ATOM 765 O O . PRO A 1 99 ? 3.313 -7.912 -8.433 1.00 93.75 99 PRO A O 1
ATOM 768 N N . VAL A 1 100 ? 2.184 -6.909 -6.773 1.00 96.25 100 VAL A N 1
ATOM 769 C CA . VAL A 1 100 ? 0.887 -6.906 -7.476 1.00 96.25 100 VAL A CA 1
ATOM 770 C C . VAL A 1 100 ? 0.925 -6.043 -8.738 1.00 96.25 100 VAL A C 1
ATOM 772 O O . VAL A 1 100 ? 0.490 -6.498 -9.794 1.00 96.25 100 VAL A O 1
ATOM 775 N N . THR A 1 101 ? 1.518 -4.846 -8.685 1.00 94.69 101 THR A N 1
ATOM 776 C CA . THR A 1 101 ? 1.708 -3.998 -9.875 1.00 94.69 101 THR A CA 1
ATOM 777 C C . THR A 1 101 ? 2.571 -4.702 -10.928 1.00 94.69 101 THR A C 1
ATOM 779 O O . THR A 1 101 ? 2.383 -4.517 -12.127 1.00 94.69 101 THR A O 1
ATOM 782 N N . ASN A 1 102 ? 3.503 -5.555 -10.494 1.00 93.62 102 ASN A N 1
ATOM 783 C CA . ASN A 1 102 ? 4.426 -6.273 -11.369 1.00 93.62 102 ASN A CA 1
ATOM 784 C C . ASN A 1 102 ? 3.874 -7.574 -11.962 1.00 93.62 102 ASN A C 1
ATOM 786 O O . ASN A 1 102 ? 4.574 -8.175 -12.774 1.00 93.62 102 ASN A O 1
ATOM 790 N N . LEU A 1 103 ? 2.648 -7.987 -11.619 1.00 95.31 103 LEU A N 1
ATOM 791 C CA . LEU A 1 103 ? 2.019 -9.170 -12.221 1.00 95.31 103 LEU A CA 1
ATOM 792 C C . LEU A 1 103 ? 1.892 -9.056 -13.743 1.00 95.31 103 LEU A C 1
ATOM 794 O O . LEU A 1 103 ? 1.994 -10.066 -14.421 1.00 95.31 103 LEU A O 1
ATOM 798 N N . TYR A 1 104 ? 1.715 -7.837 -14.262 1.00 95.81 104 TYR A N 1
ATOM 799 C CA . TYR A 1 104 ? 1.594 -7.556 -15.697 1.00 95.81 104 TYR A CA 1
ATOM 800 C C . TYR A 1 104 ? 2.840 -6.878 -16.285 1.00 95.81 104 TYR A C 1
ATOM 802 O O . TYR A 1 104 ? 2.752 -6.171 -17.290 1.00 95.81 104 TYR A O 1
ATOM 810 N N . ARG A 1 105 ? 4.007 -7.021 -15.639 1.00 94.06 105 ARG A N 1
ATOM 811 C CA . ARG A 1 105 ? 5.267 -6.463 -16.152 1.00 94.06 105 ARG A CA 1
ATOM 812 C C . ARG A 1 105 ? 5.539 -6.996 -17.563 1.00 94.06 105 ARG A C 1
ATOM 814 O O . ARG A 1 105 ? 5.451 -8.193 -17.796 1.00 94.06 105 ARG A O 1
ATOM 821 N N . ASP A 1 106 ? 5.925 -6.093 -18.463 1.00 94.38 106 ASP A N 1
ATOM 822 C CA . ASP A 1 106 ? 6.210 -6.372 -19.876 1.00 94.38 106 ASP A CA 1
ATOM 823 C C . ASP A 1 106 ? 5.014 -6.936 -20.676 1.00 94.38 106 ASP A C 1
ATOM 825 O O . ASP A 1 106 ? 5.186 -7.404 -21.804 1.00 94.38 106 ASP A O 1
ATOM 829 N N . GLU A 1 107 ? 3.789 -6.841 -20.145 1.00 96.00 107 GLU A N 1
ATOM 830 C CA . GLU A 1 107 ? 2.575 -7.306 -20.817 1.00 96.00 107 GLU A CA 1
ATOM 831 C C . GLU A 1 107 ? 1.801 -6.192 -21.538 1.00 96.00 107 GLU A C 1
ATOM 833 O O . GLU A 1 107 ? 1.847 -5.007 -21.191 1.00 96.00 107 GLU A O 1
ATOM 838 N N . VAL A 1 108 ? 1.014 -6.607 -22.537 1.00 97.56 108 VAL A N 1
ATOM 839 C CA . VAL A 1 108 ? -0.040 -5.796 -23.158 1.00 97.56 108 VAL A CA 1
ATOM 840 C C . VAL A 1 108 ? -1.392 -6.348 -22.708 1.00 97.56 108 VAL A C 1
ATOM 842 O O . VAL A 1 108 ? -1.850 -7.368 -23.218 1.00 97.56 108 VAL A O 1
ATOM 845 N N . ILE A 1 109 ? -2.030 -5.674 -21.755 1.00 96.75 109 ILE A N 1
ATOM 846 C CA . ILE A 1 109 ? -3.346 -6.032 -21.226 1.00 96.75 109 ILE A CA 1
ATOM 847 C C . ILE A 1 109 ? -4.409 -5.791 -22.307 1.00 96.75 109 ILE A C 1
ATOM 849 O O . ILE A 1 109 ? -4.430 -4.747 -22.967 1.00 96.75 109 ILE A O 1
ATOM 853 N N . ASP A 1 110 ? -5.304 -6.763 -22.480 1.00 94.12 110 ASP A N 1
ATOM 854 C CA . ASP A 1 110 ? -6.474 -6.634 -23.349 1.00 94.12 110 ASP A CA 1
ATOM 855 C C . ASP A 1 110 ? -7.372 -5.476 -22.875 1.00 94.12 110 ASP A C 1
ATOM 857 O O . ASP A 1 110 ? -7.721 -5.394 -21.695 1.00 94.12 110 ASP A O 1
ATOM 861 N N . SER A 1 111 ? -7.773 -4.596 -23.799 1.00 93.75 111 SER A N 1
ATOM 862 C CA . SER A 1 111 ? -8.680 -3.477 -23.520 1.00 93.75 111 SER A CA 1
ATOM 863 C C . SER A 1 111 ? -9.980 -3.928 -22.852 1.00 93.75 111 SER A C 1
ATOM 865 O O . SER A 1 111 ? -10.479 -3.223 -21.975 1.00 93.75 111 SER A O 1
ATOM 867 N N . ALA A 1 112 ? -10.507 -5.103 -23.213 1.00 94.31 112 ALA A N 1
ATOM 868 C CA . ALA A 1 112 ? -11.741 -5.645 -22.645 1.00 94.31 112 ALA A CA 1
ATOM 869 C C . ALA A 1 112 ? -11.604 -6.047 -21.165 1.00 94.31 112 ALA A C 1
ATOM 871 O O . ALA A 1 112 ? -12.604 -6.171 -20.463 1.00 94.31 112 ALA A O 1
ATOM 872 N N . ARG A 1 113 ? -10.371 -6.233 -20.671 1.00 95.38 113 ARG A N 1
ATOM 873 C CA . ARG A 1 113 ? -10.093 -6.554 -19.263 1.00 95.38 113 ARG A CA 1
ATOM 874 C C . ARG A 1 113 ? -9.968 -5.315 -18.376 1.00 95.38 113 ARG A C 1
ATOM 876 O O . ARG A 1 113 ? -9.950 -5.467 -17.159 1.00 95.38 113 ARG A O 1
ATOM 883 N N . LEU A 1 114 ? -9.829 -4.119 -18.951 1.00 97.38 114 LEU A N 1
ATOM 884 C CA . LEU A 1 114 ? -9.656 -2.882 -18.189 1.00 97.38 114 LEU A CA 1
ATOM 885 C C . LEU A 1 114 ? -11.015 -2.257 -17.809 1.00 97.38 114 LEU A C 1
ATOM 887 O O . LEU A 1 114 ? -11.907 -2.209 -18.660 1.00 97.38 114 LEU A O 1
ATOM 891 N N . PRO A 1 115 ? -11.161 -1.728 -16.574 1.00 98.12 115 PRO A N 1
ATOM 892 C CA . PRO A 1 115 ? -10.155 -1.689 -15.507 1.00 98.12 115 PRO A CA 1
ATOM 893 C C . PRO A 1 115 ? -9.982 -3.041 -14.790 1.00 98.12 115 PRO A C 1
ATOM 895 O O . PRO A 1 115 ? -10.953 -3.723 -14.470 1.00 98.12 115 PRO A O 1
ATOM 898 N N . VAL A 1 116 ? -8.737 -3.394 -14.458 1.00 98.44 116 VAL A N 1
ATOM 899 C CA . VAL A 1 116 ? -8.416 -4.557 -13.613 1.00 98.44 116 VAL A CA 1
ATOM 900 C C . VAL A 1 116 ? -8.270 -4.083 -12.173 1.00 98.44 116 VAL A C 1
ATOM 902 O O . VAL A 1 116 ? -7.497 -3.163 -11.915 1.00 98.44 116 VAL A O 1
ATOM 905 N N . SER A 1 117 ? -8.972 -4.721 -11.234 1.00 98.44 117 SER A N 1
ATOM 906 C CA . SER A 1 117 ? -8.835 -4.474 -9.792 1.00 98.44 117 SER A CA 1
ATOM 907 C C . SER A 1 117 ? -8.333 -5.731 -9.092 1.00 98.44 117 SER A C 1
ATOM 909 O O . SER A 1 117 ? -8.923 -6.798 -9.243 1.00 98.44 117 SER A O 1
ATOM 911 N N . LEU A 1 118 ? -7.253 -5.601 -8.327 1.00 98.50 118 LEU A N 1
ATOM 912 C CA . LEU A 1 118 ? -6.636 -6.675 -7.555 1.00 98.50 118 LEU A CA 1
ATOM 913 C C . LEU A 1 118 ? -6.538 -6.266 -6.086 1.00 98.50 118 LEU A C 1
ATOM 915 O O . LEU A 1 118 ? -6.421 -5.083 -5.761 1.00 98.50 118 LEU A O 1
ATOM 919 N N . THR A 1 119 ? -6.540 -7.258 -5.200 1.00 98.44 119 THR A N 1
ATOM 920 C CA . THR A 1 119 ? -6.251 -7.058 -3.781 1.00 98.44 119 THR A CA 1
ATOM 921 C C . THR A 1 119 ? -5.314 -8.137 -3.265 1.00 98.44 119 THR A C 1
ATOM 923 O O . THR A 1 119 ? -5.322 -9.263 -3.766 1.00 98.44 119 THR A O 1
ATOM 926 N N . ALA A 1 120 ? -4.483 -7.791 -2.286 1.00 98.31 120 ALA A N 1
ATOM 927 C CA . ALA A 1 120 ? -3.572 -8.733 -1.656 1.00 98.31 120 ALA A CA 1
ATOM 928 C C . ALA A 1 120 ? -3.349 -8.385 -0.186 1.00 98.31 120 ALA A C 1
ATOM 930 O O . ALA A 1 120 ? -3.107 -7.232 0.164 1.00 98.31 120 ALA A O 1
ATOM 931 N N . TYR A 1 121 ? -3.378 -9.408 0.663 1.00 98.25 121 TYR A N 1
ATOM 932 C CA . TYR A 1 121 ? -2.911 -9.333 2.040 1.00 98.25 121 TYR A CA 1
ATOM 933 C C . TYR A 1 121 ? -1.445 -9.761 2.096 1.00 98.25 121 TYR A C 1
ATOM 935 O O . TYR A 1 121 ? -1.112 -10.859 1.644 1.00 98.25 121 TYR A O 1
ATOM 943 N N . THR A 1 122 ? -0.573 -8.933 2.674 1.00 97.06 122 THR A N 1
ATOM 944 C CA . THR A 1 122 ? 0.830 -9.308 2.897 1.00 97.06 122 THR A CA 1
ATOM 945 C C . THR A 1 122 ? 1.370 -8.782 4.227 1.00 97.06 122 THR A C 1
ATOM 947 O O . THR A 1 122 ? 0.992 -7.688 4.669 1.00 97.06 122 THR A O 1
ATOM 950 N N . PRO A 1 123 ? 2.328 -9.492 4.854 1.00 96.94 123 PRO A N 1
ATOM 951 C CA . PRO A 1 123 ? 3.274 -8.829 5.738 1.00 96.94 123 PRO A CA 1
ATOM 952 C C . PRO A 1 123 ? 4.111 -7.835 4.915 1.00 96.94 123 PRO A C 1
ATOM 954 O O . PRO A 1 123 ? 4.535 -8.131 3.799 1.00 96.94 123 PRO A O 1
ATOM 957 N N . CYS A 1 124 ? 4.304 -6.640 5.454 1.00 95.00 124 CYS A N 1
ATOM 958 C CA . CYS A 1 124 ? 5.037 -5.531 4.859 1.00 95.00 124 CYS A CA 1
ATOM 959 C C . CYS A 1 124 ? 6.221 -5.187 5.758 1.00 95.00 124 CYS A C 1
ATOM 961 O O . CYS A 1 124 ? 6.061 -5.159 6.979 1.00 95.00 124 CYS A O 1
ATOM 963 N N . PHE A 1 125 ? 7.379 -4.916 5.157 1.00 93.19 125 PHE A N 1
ATOM 964 C CA . PHE A 1 125 ? 8.632 -4.723 5.879 1.00 93.19 125 PHE A CA 1
ATOM 965 C C . PHE A 1 125 ? 9.289 -3.389 5.519 1.00 93.19 125 PHE A C 1
ATOM 967 O O . PHE A 1 125 ? 9.531 -3.120 4.343 1.00 93.19 125 PHE A O 1
ATOM 974 N N . ARG A 1 126 ? 9.589 -2.563 6.523 1.00 89.75 126 ARG A N 1
ATOM 975 C CA . ARG A 1 126 ? 10.266 -1.264 6.368 1.00 89.75 126 ARG A CA 1
ATOM 976 C C . ARG A 1 126 ? 11.341 -1.116 7.439 1.00 89.75 126 ARG A C 1
ATOM 978 O O . ARG A 1 126 ? 11.102 -1.454 8.599 1.00 89.75 126 ARG A O 1
ATOM 985 N N . SER A 1 127 ? 12.532 -0.650 7.075 1.00 84.56 127 SER A N 1
ATOM 986 C CA . SER A 1 127 ? 13.599 -0.436 8.064 1.00 84.56 127 SER A CA 1
ATOM 987 C C . SER A 1 127 ? 13.333 0.789 8.945 1.00 84.56 127 SER A C 1
ATOM 989 O O . SER A 1 127 ? 13.930 0.917 10.008 1.00 84.56 127 SER A O 1
ATOM 991 N N . GLU A 1 128 ? 12.388 1.642 8.542 1.00 82.69 128 GLU A N 1
ATOM 992 C CA . GLU A 1 128 ? 12.013 2.896 9.191 1.00 82.69 128 GLU A CA 1
ATOM 993 C C . GLU A 1 128 ? 13.223 3.839 9.349 1.00 82.69 128 GLU A C 1
ATOM 995 O O . GLU A 1 128 ? 13.355 4.605 10.309 1.00 82.69 128 GLU A O 1
ATOM 1000 N N . ALA A 1 129 ? 14.133 3.797 8.369 1.00 69.94 129 ALA A N 1
ATOM 1001 C CA . ALA A 1 129 ? 15.295 4.672 8.320 1.00 69.94 129 ALA A CA 1
ATOM 1002 C C . ALA A 1 129 ? 14.869 6.154 8.323 1.00 69.94 129 ALA A C 1
ATOM 1004 O O . ALA A 1 129 ? 14.074 6.603 7.498 1.00 69.94 129 ALA A O 1
ATOM 1005 N N . GLY A 1 130 ? 15.423 6.933 9.257 1.00 65.00 130 GLY A N 1
ATOM 1006 C CA . GLY A 1 130 ? 15.146 8.368 9.387 1.00 65.00 130 GLY A CA 1
ATOM 1007 C C . GLY A 1 130 ? 13.984 8.738 10.320 1.00 65.00 130 GLY A C 1
ATOM 1008 O O . GLY A 1 130 ? 13.699 9.924 10.475 1.00 65.00 130 GLY A O 1
ATOM 1009 N N . SER A 1 131 ? 13.341 7.778 10.995 1.00 63.00 131 SER A N 1
ATOM 1010 C CA . SER A 1 131 ? 12.255 8.052 11.953 1.00 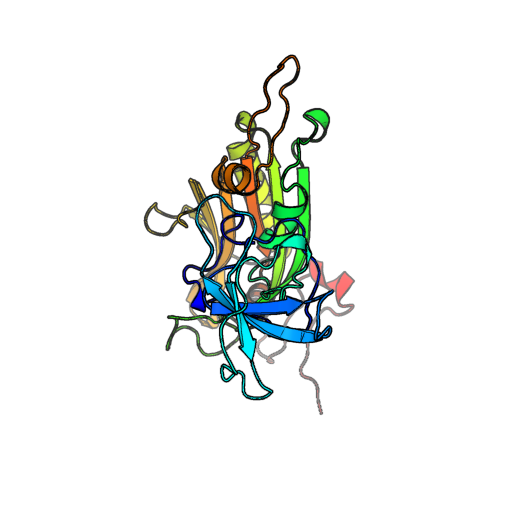63.00 131 SER A CA 1
ATOM 1011 C C . SER A 1 131 ? 12.696 8.116 13.424 1.00 63.00 131 SER A C 1
ATOM 1013 O O . SER A 1 131 ? 11.871 7.916 14.320 1.00 63.00 131 SER A O 1
ATOM 1015 N N . TYR A 1 132 ? 13.984 8.353 13.701 1.00 66.75 132 TYR A N 1
ATOM 1016 C CA . TYR A 1 132 ? 14.542 8.267 15.056 1.00 66.75 132 TYR A CA 1
ATOM 1017 C C . TYR A 1 132 ? 13.760 9.148 16.050 1.00 66.75 132 TYR A C 1
ATOM 1019 O O . TYR A 1 132 ? 13.619 10.354 15.855 1.00 66.75 132 TYR A O 1
ATOM 1027 N N . GLY A 1 133 ? 13.221 8.527 17.104 1.00 68.94 133 GLY A N 1
ATOM 1028 C CA . GLY A 1 133 ? 12.477 9.201 18.175 1.00 68.94 133 GLY A CA 1
ATOM 1029 C C . GLY A 1 133 ? 10.994 9.502 17.904 1.00 68.94 133 GLY A C 1
ATOM 1030 O O . GLY A 1 133 ? 10.309 9.935 18.829 1.00 68.94 133 GLY A O 1
ATOM 1031 N N . LYS A 1 134 ? 10.456 9.251 16.699 1.00 71.62 134 LYS A N 1
ATOM 1032 C CA . LYS A 1 134 ? 9.030 9.475 16.380 1.00 71.62 134 LYS A CA 1
ATOM 1033 C C . LYS A 1 134 ? 8.223 8.176 16.410 1.00 71.62 134 LYS A C 1
ATOM 1035 O O . LYS A 1 134 ? 8.596 7.205 15.762 1.00 71.62 134 LYS A O 1
ATOM 1040 N N . ASP A 1 135 ? 7.096 8.187 17.125 1.00 76.19 135 ASP A N 1
ATOM 1041 C CA . ASP A 1 135 ? 6.133 7.073 17.219 1.00 76.19 135 ASP A CA 1
ATOM 1042 C C . ASP A 1 135 ? 6.769 5.718 17.613 1.00 76.19 135 ASP A C 1
ATOM 1044 O O . ASP A 1 135 ? 6.329 4.657 17.183 1.00 76.19 135 ASP A O 1
ATOM 1048 N N . VAL A 1 136 ? 7.815 5.751 18.450 1.00 71.31 136 VAL A N 1
ATOM 1049 C CA . VAL A 1 136 ? 8.606 4.569 18.858 1.00 71.31 136 VAL A CA 1
ATOM 1050 C C . VAL A 1 136 ? 7.885 3.630 19.839 1.00 71.31 136 VAL A C 1
ATOM 1052 O O . VAL A 1 136 ? 8.385 2.550 20.139 1.00 71.31 136 VAL A O 1
ATOM 1055 N N . ARG A 1 137 ? 6.725 4.034 20.372 1.00 77.12 137 ARG A N 1
ATOM 1056 C CA . ARG A 1 137 ? 5.888 3.226 21.274 1.00 77.12 137 ARG A CA 1
ATOM 1057 C C . ARG A 1 137 ? 4.571 2.858 20.593 1.00 77.12 137 ARG A C 1
ATOM 1059 O O . ARG A 1 137 ? 3.939 3.701 19.964 1.00 77.12 137 ARG A O 1
ATOM 1066 N N . GLY A 1 138 ? 4.118 1.625 20.812 1.00 84.94 138 GLY A N 1
ATOM 1067 C CA . GLY A 1 138 ? 2.832 1.130 20.314 1.00 84.94 138 GLY A CA 1
ATOM 1068 C C . GLY A 1 138 ? 2.906 0.573 18.890 1.00 84.94 138 GLY A C 1
ATOM 1069 O O . GLY A 1 138 ? 3.953 0.112 18.454 1.00 84.94 138 GLY A O 1
ATOM 1070 N N . LEU A 1 139 ? 1.774 0.585 18.180 1.00 86.25 139 LEU A N 1
ATOM 1071 C CA . LEU A 1 139 ? 1.578 -0.146 16.916 1.00 86.25 139 LEU A CA 1
ATOM 1072 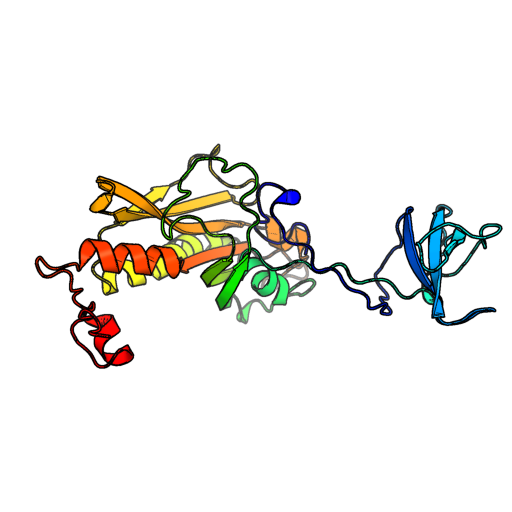C C . LEU A 1 139 ? 1.596 0.733 15.652 1.00 86.25 139 LEU A C 1
ATOM 1074 O O . LEU A 1 139 ? 1.335 0.240 14.558 1.00 86.25 139 LEU A O 1
ATOM 1078 N N . ILE A 1 140 ? 1.874 2.034 15.779 1.00 84.75 140 ILE A N 1
ATOM 1079 C CA . ILE A 1 140 ? 1.800 2.979 14.648 1.00 84.75 140 ILE A CA 1
ATOM 1080 C C . ILE A 1 140 ? 2.948 2.781 13.657 1.00 84.75 140 ILE A C 1
ATOM 1082 O O . ILE A 1 140 ? 2.734 2.858 12.441 1.00 84.75 140 ILE A O 1
ATOM 1086 N N . ARG A 1 141 ? 4.153 2.535 14.181 1.00 86.75 141 ARG A N 1
ATOM 1087 C CA . ARG A 1 141 ? 5.385 2.372 13.411 1.00 86.75 141 ARG A CA 1
ATOM 1088 C C . ARG A 1 141 ? 6.099 1.110 13.875 1.00 86.75 141 ARG A C 1
ATOM 1090 O O . ARG A 1 141 ? 6.456 0.996 15.042 1.00 86.75 141 ARG A O 1
ATOM 1097 N N . GLN A 1 142 ? 6.251 0.152 12.970 1.00 89.50 142 GLN A N 1
ATOM 1098 C CA . GLN A 1 142 ? 6.839 -1.162 13.219 1.00 89.50 142 GLN A CA 1
ATOM 1099 C C . GLN A 1 142 ? 7.645 -1.573 11.989 1.00 89.50 142 GLN A C 1
ATOM 1101 O O . GLN A 1 142 ? 7.246 -1.255 10.870 1.00 89.50 142 GLN A O 1
ATOM 1106 N N . HIS A 1 143 ? 8.721 -2.340 12.180 1.00 92.19 143 HIS A N 1
ATOM 1107 C CA . HIS A 1 143 ? 9.489 -2.868 11.048 1.00 92.19 143 HIS A CA 1
ATOM 1108 C C . HIS A 1 143 ? 8.705 -3.870 10.208 1.00 92.19 143 HIS A C 1
ATOM 1110 O O . HIS A 1 143 ? 8.967 -4.009 9.018 1.00 92.19 143 HIS A O 1
ATOM 1116 N N . GLN A 1 144 ? 7.751 -4.562 10.830 1.00 94.69 144 GLN A N 1
ATOM 1117 C CA . GLN A 1 144 ? 6.837 -5.474 10.169 1.00 94.69 144 GLN A CA 1
ATOM 1118 C C . GLN A 1 144 ? 5.401 -5.134 10.562 1.00 94.69 144 GLN A C 1
ATOM 1120 O O . GLN A 1 144 ? 5.081 -5.013 11.742 1.00 94.69 144 GLN A O 1
ATOM 1125 N N . PHE A 1 145 ? 4.523 -5.030 9.573 1.00 95.31 145 PHE A N 1
ATOM 1126 C CA . PHE A 1 145 ? 3.091 -4.818 9.775 1.00 95.31 145 PHE A CA 1
ATOM 1127 C C . PHE A 1 145 ? 2.296 -5.523 8.678 1.00 95.31 145 PHE A C 1
ATOM 1129 O O . PHE A 1 145 ? 2.823 -5.806 7.607 1.00 95.31 145 PHE A O 1
ATOM 1136 N N . GLN A 1 146 ? 1.025 -5.832 8.923 1.00 97.12 146 GLN A N 1
ATOM 1137 C CA . GLN A 1 146 ? 0.158 -6.431 7.909 1.00 97.12 146 GLN A CA 1
ATOM 1138 C C . GLN A 1 146 ? -0.678 -5.359 7.219 1.00 97.12 146 GLN A C 1
ATOM 1140 O O . GLN A 1 146 ? -1.143 -4.406 7.854 1.00 97.12 146 GLN A O 1
ATOM 1145 N N . LYS A 1 147 ? -0.893 -5.530 5.918 1.00 97.75 147 LYS A N 1
ATOM 1146 C CA . LYS A 1 147 ? -1.696 -4.615 5.114 1.00 97.75 147 LYS A CA 1
ATOM 1147 C C . LYS A 1 147 ? -2.482 -5.384 4.060 1.00 97.75 147 LYS A C 1
ATOM 1149 O O . LYS A 1 147 ? -1.961 -6.333 3.475 1.00 97.75 147 LYS A O 1
ATOM 1154 N N . VAL A 1 148 ? -3.722 -4.960 3.837 1.00 98.56 148 VAL A N 1
ATOM 1155 C CA . VAL A 1 148 ? -4.493 -5.318 2.643 1.00 98.56 148 VAL A CA 1
ATOM 1156 C C . VAL A 1 148 ? -4.316 -4.187 1.640 1.00 98.56 148 VAL A C 1
ATOM 1158 O O . VAL A 1 148 ? -4.640 -3.041 1.942 1.00 98.56 148 VAL A O 1
ATOM 1161 N N . GLU A 1 149 ? -3.773 -4.501 0.471 1.00 98.50 149 GLU A N 1
ATOM 1162 C CA . GLU A 1 149 ? -3.575 -3.544 -0.615 1.00 98.50 149 GLU A CA 1
ATOM 1163 C C . GLU A 1 149 ? -4.696 -3.660 -1.641 1.00 98.50 149 GLU A C 1
ATOM 1165 O O . GLU A 1 149 ? -5.164 -4.759 -1.946 1.00 98.50 149 GLU A O 1
ATOM 1170 N N . LEU A 1 150 ? -5.086 -2.526 -2.205 1.00 98.62 150 LEU A N 1
ATOM 1171 C CA . LEU A 1 150 ? -5.926 -2.398 -3.385 1.00 98.62 150 LEU A CA 1
ATOM 1172 C C . LEU A 1 150 ? -5.038 -1.888 -4.523 1.00 98.62 150 LEU A C 1
ATOM 1174 O O . LEU A 1 150 ? -4.336 -0.897 -4.343 1.00 98.62 150 LEU A O 1
ATOM 1178 N N . VAL A 1 151 ? -5.058 -2.537 -5.686 1.00 98.50 151 VAL A N 1
ATOM 1179 C CA . VAL A 1 151 ? -4.290 -2.117 -6.871 1.00 98.50 151 VAL A CA 1
ATOM 1180 C C . VAL A 1 151 ? -5.206 -2.122 -8.086 1.00 98.50 151 VAL A C 1
ATOM 1182 O O . VAL A 1 151 ? -5.939 -3.088 -8.304 1.00 98.50 151 VAL A O 1
ATOM 1185 N N . LYS A 1 152 ? -5.169 -1.056 -8.888 1.00 98.62 152 LYS A N 1
ATOM 1186 C CA . LYS A 1 152 ? -5.948 -0.954 -10.127 1.00 98.62 152 LYS A CA 1
ATOM 1187 C C . LYS A 1 152 ? -5.056 -0.645 -11.325 1.00 98.62 152 LYS A C 1
ATOM 1189 O O . LYS A 1 152 ? -4.128 0.155 -11.229 1.00 98.62 152 LYS A O 1
ATOM 1194 N N . PHE A 1 153 ? -5.390 -1.249 -12.460 1.00 98.62 153 PHE A N 1
ATOM 1195 C CA . PHE A 1 153 ? -4.865 -0.906 -13.780 1.00 98.62 153 PHE A CA 1
ATOM 1196 C C . PHE A 1 153 ? -6.029 -0.416 -14.625 1.00 98.62 153 PHE A C 1
ATOM 1198 O O . PHE A 1 153 ? -7.062 -1.081 -14.696 1.00 98.62 153 PHE A O 1
ATOM 1205 N N . THR A 1 154 ? -5.885 0.737 -15.262 1.00 98.56 154 THR A N 1
ATOM 1206 C CA . THR A 1 154 ? -7.003 1.385 -15.950 1.00 98.56 154 THR A CA 1
ATOM 1207 C C . THR A 1 154 ? -6.563 2.084 -17.223 1.00 98.56 154 THR A C 1
ATOM 1209 O O . THR A 1 154 ? -5.377 2.361 -17.428 1.00 98.56 154 THR A O 1
ATOM 1212 N N . ARG A 1 155 ? -7.537 2.385 -18.086 1.00 98.25 155 ARG A N 1
ATOM 1213 C CA . ARG A 1 155 ? -7.326 3.279 -19.224 1.00 98.25 155 ARG A CA 1
ATOM 1214 C C . ARG A 1 155 ? -7.004 4.688 -18.705 1.00 98.25 155 ARG A C 1
ATOM 1216 O O . ARG A 1 155 ? -7.599 5.092 -17.698 1.00 98.25 155 ARG A O 1
ATOM 1223 N N . PRO A 1 156 ? -6.117 5.454 -19.367 1.00 98.12 156 PRO A N 1
ATOM 1224 C CA . PRO A 1 156 ? -5.752 6.803 -18.929 1.00 98.12 156 PRO A CA 1
ATOM 1225 C C . PRO A 1 156 ? -6.951 7.725 -18.663 1.00 98.12 156 PRO A C 1
ATOM 1227 O O . PRO A 1 156 ? -6.972 8.446 -17.668 1.00 98.12 156 PRO A O 1
ATOM 1230 N N . GLN A 1 157 ? -7.981 7.649 -19.511 1.00 97.62 157 GLN A N 1
ATOM 1231 C CA . GLN A 1 157 ? -9.175 8.499 -19.460 1.00 97.62 157 GLN A CA 1
ATOM 1232 C C . GLN A 1 157 ? -10.062 8.222 -18.233 1.00 97.62 157 GLN A C 1
ATOM 1234 O O . GLN A 1 157 ? -10.790 9.100 -17.787 1.00 97.62 157 GLN A O 1
ATOM 1239 N N . GLU A 1 158 ? -9.978 7.019 -17.662 1.00 98.19 158 GLU A N 1
ATOM 1240 C CA . GLU A 1 158 ? -10.782 6.574 -16.514 1.00 98.19 158 GLU A CA 1
ATOM 1241 C C . GLU A 1 158 ? -10.022 6.732 -15.182 1.00 98.19 158 GLU A C 1
ATOM 1243 O O . GLU A 1 158 ? -10.571 6.504 -14.105 1.00 98.19 158 GLU A O 1
ATOM 1248 N N . SER A 1 159 ? -8.742 7.118 -15.231 1.00 98.50 159 SER A N 1
ATOM 1249 C CA . SER A 1 159 ? -7.815 7.029 -14.099 1.00 98.50 159 SER A CA 1
ATOM 1250 C C . SER A 1 159 ? -8.260 7.799 -12.861 1.00 98.50 159 SER A C 1
ATOM 1252 O O . SER A 1 159 ? -8.221 7.264 -11.758 1.00 98.50 159 SER A O 1
ATOM 1254 N N . TYR A 1 160 ? -8.710 9.043 -13.020 1.00 98.69 160 TYR A N 1
ATOM 1255 C CA . TYR A 1 160 ? -9.145 9.850 -11.880 1.00 98.69 160 TYR A CA 1
ATOM 1256 C C . TYR A 1 160 ? -10.484 9.371 -11.311 1.00 98.69 160 TYR A C 1
ATOM 1258 O O . TYR A 1 160 ? -10.649 9.362 -10.098 1.00 98.69 160 TYR A O 1
ATOM 1266 N N . GLU A 1 161 ? -11.408 8.881 -12.141 1.00 98.75 161 GLU A N 1
ATOM 1267 C CA . GLU A 1 161 ? -12.644 8.267 -11.639 1.00 98.75 161 GLU A CA 1
ATOM 1268 C C . GLU A 1 161 ? -12.340 6.993 -10.834 1.00 98.75 161 GLU A C 1
ATOM 1270 O O . GLU A 1 161 ? -12.915 6.766 -9.765 1.00 98.75 161 GLU A O 1
ATOM 1275 N N . GLN A 1 162 ? -11.401 6.172 -11.315 1.00 98.75 162 GLN A N 1
ATOM 1276 C CA . GLN A 1 162 ? -10.952 4.980 -10.598 1.00 98.75 162 GLN A CA 1
ATOM 1277 C C . GLN A 1 162 ? -10.220 5.317 -9.297 1.00 98.75 162 GLN A C 1
ATOM 1279 O O . GLN A 1 162 ? -10.338 4.549 -8.341 1.00 98.75 162 GLN A O 1
ATOM 1284 N N . HIS A 1 163 ? -9.523 6.457 -9.230 1.00 98.81 163 HIS A N 1
ATOM 1285 C CA . HIS A 1 163 ? -8.907 6.959 -7.997 1.00 98.81 163 HIS A CA 1
ATOM 1286 C C . HIS A 1 163 ? -9.968 7.260 -6.943 1.00 98.81 163 HIS A C 1
ATOM 1288 O O . HIS A 1 163 ? -9.889 6.734 -5.839 1.00 98.81 163 HIS A O 1
ATOM 1294 N N . GLU A 1 164 ? -11.018 7.991 -7.315 1.00 98.81 164 GLU A N 1
ATOM 1295 C CA . GLU A 1 164 ? -12.132 8.285 -6.409 1.00 98.81 164 GLU A CA 1
ATOM 1296 C C . GLU A 1 164 ? -12.871 6.999 -5.979 1.00 98.81 164 GLU A C 1
ATOM 1298 O O . GLU A 1 164 ? -13.269 6.864 -4.824 1.00 98.81 164 GLU A O 1
ATOM 1303 N N . LYS A 1 165 ? -13.032 6.009 -6.877 1.00 98.75 165 LYS A N 1
ATOM 1304 C CA . LYS A 1 165 ? -13.596 4.689 -6.516 1.00 98.75 165 LYS A CA 1
ATOM 1305 C C . LYS A 1 165 ? -12.711 3.945 -5.520 1.00 98.75 165 LYS A C 1
ATOM 1307 O O . LYS A 1 165 ? -13.219 3.441 -4.530 1.00 98.75 165 LYS A O 1
ATOM 1312 N N . LEU A 1 166 ? -11.407 3.888 -5.778 1.00 98.75 166 LEU A N 1
ATOM 1313 C CA . LEU A 1 166 ? -10.429 3.239 -4.907 1.00 98.75 166 LEU A CA 1
ATOM 1314 C C . LEU A 1 166 ? -10.409 3.867 -3.502 1.00 98.75 166 LEU A C 1
ATOM 1316 O O . LEU A 1 166 ? -10.410 3.135 -2.516 1.00 98.75 166 LEU A O 1
ATOM 1320 N N . THR A 1 167 ? -10.434 5.199 -3.402 1.00 98.81 167 THR A N 1
ATOM 1321 C CA . THR A 1 167 ? -10.513 5.890 -2.108 1.00 98.81 167 THR A CA 1
ATOM 1322 C C . THR A 1 167 ? -11.799 5.519 -1.373 1.00 98.81 167 THR A C 1
ATOM 1324 O O . THR A 1 167 ? -11.733 5.104 -0.217 1.00 98.81 167 THR A O 1
ATOM 1327 N N . ARG A 1 168 ? -12.949 5.524 -2.063 1.00 98.75 168 ARG A N 1
ATOM 1328 C CA . ARG A 1 168 ? -14.225 5.081 -1.479 1.00 98.75 168 ARG A CA 1
ATOM 1329 C C . ARG A 1 168 ? -14.217 3.619 -1.032 1.00 98.75 168 ARG A C 1
ATOM 1331 O O . ARG A 1 168 ? -14.877 3.290 -0.051 1.00 98.75 168 ARG A O 1
ATOM 1338 N N . ASP A 1 169 ? -13.511 2.736 -1.736 1.00 98.69 169 ASP A N 1
ATOM 1339 C CA . ASP A 1 169 ? -13.369 1.328 -1.344 1.00 98.69 169 ASP A CA 1
ATOM 1340 C C . ASP A 1 169 ? -12.661 1.217 0.025 1.00 98.69 169 A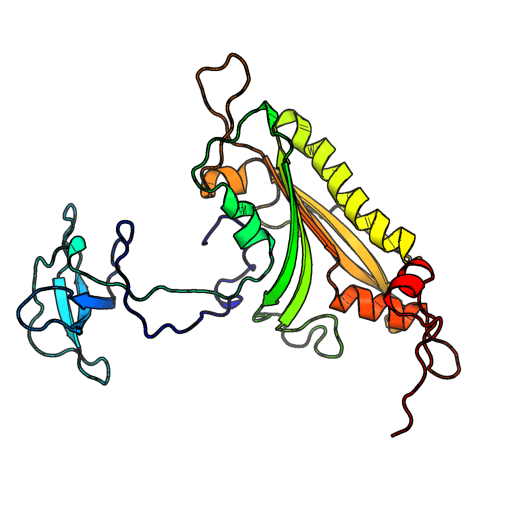SP A C 1
ATOM 1342 O O . ASP A 1 169 ? -13.094 0.448 0.885 1.00 98.69 169 ASP A O 1
ATOM 1346 N N . ALA A 1 170 ? -11.629 2.034 0.273 1.00 98.69 170 ALA A N 1
ATOM 1347 C CA . ALA A 1 170 ? -10.945 2.104 1.568 1.00 98.69 170 ALA A CA 1
ATOM 1348 C C . ALA A 1 170 ? -11.799 2.784 2.659 1.00 98.69 170 ALA A C 1
ATOM 1350 O O . ALA A 1 170 ? -11.859 2.298 3.791 1.00 98.69 170 ALA A O 1
ATOM 1351 N N . GLU A 1 171 ? -12.509 3.866 2.324 1.00 98.81 171 GLU A N 1
ATOM 1352 C CA . GLU A 1 171 ? -13.431 4.557 3.237 1.00 98.81 171 GLU A CA 1
ATOM 1353 C C . GLU A 1 171 ? -14.561 3.647 3.731 1.00 98.81 171 GLU A C 1
ATOM 1355 O O . GLU A 1 171 ? -14.882 3.650 4.919 1.00 98.81 171 GLU A O 1
ATOM 1360 N N . GLN A 1 172 ? -15.130 2.814 2.853 1.00 98.56 172 GLN A N 1
ATOM 1361 C CA . GLN A 1 172 ? -16.192 1.869 3.212 1.00 98.56 172 GLN A CA 1
ATOM 1362 C C . GLN A 1 172 ? -15.781 0.918 4.342 1.00 98.56 172 GLN A C 1
ATOM 1364 O O . GLN A 1 172 ? -16.629 0.526 5.144 1.00 98.56 172 GLN A O 1
ATOM 1369 N N . VAL A 1 173 ? -14.499 0.543 4.430 1.00 98.44 173 VAL A N 1
ATOM 1370 C CA . VAL A 1 173 ? -13.994 -0.288 5.532 1.00 98.44 173 VAL A CA 1
ATOM 1371 C C . VAL A 1 173 ? -14.075 0.480 6.854 1.00 98.44 173 VAL A C 1
ATOM 1373 O O . VAL A 1 173 ? -14.596 -0.055 7.830 1.00 98.44 173 VAL A O 1
ATOM 1376 N N . LEU A 1 174 ? -13.634 1.743 6.882 1.00 98.69 174 LEU A N 1
ATOM 1377 C CA . LEU A 1 174 ? -13.703 2.602 8.073 1.00 98.69 174 LEU A CA 1
ATOM 1378 C C . LEU A 1 174 ? -15.152 2.877 8.497 1.00 98.69 174 LEU A C 1
ATOM 1380 O O . LEU A 1 174 ? -15.476 2.765 9.678 1.00 98.69 174 LEU A O 1
ATOM 1384 N N . GLN A 1 175 ? -16.030 3.159 7.531 1.00 98.75 175 GLN A N 1
ATOM 1385 C CA . GLN A 1 175 ? -17.457 3.404 7.763 1.00 98.75 175 GLN A CA 1
ATOM 1386 C C . GLN A 1 175 ? -18.154 2.174 8.356 1.00 98.75 175 GLN A C 1
ATOM 1388 O O . GLN A 1 175 ? -18.866 2.289 9.349 1.00 98.75 175 GLN A O 1
ATOM 1393 N N . LYS A 1 176 ? -17.909 0.979 7.798 1.00 98.44 176 LYS A N 1
ATOM 1394 C CA . LYS A 1 176 ? -18.439 -0.286 8.336 1.00 98.44 176 LYS A CA 1
ATOM 1395 C C . LYS A 1 176 ? -17.925 -0.577 9.743 1.00 98.44 176 LYS A C 1
ATOM 1397 O O . LYS A 1 176 ? -18.664 -1.110 10.563 1.00 98.44 176 LYS A O 1
ATOM 1402 N N . LEU A 1 177 ? -16.670 -0.227 10.018 1.00 98.56 177 LEU A N 1
ATOM 1403 C CA . LEU A 1 177 ? -16.073 -0.345 11.345 1.00 98.56 177 LEU A CA 1
ATOM 1404 C C . LEU A 1 177 ? -16.552 0.727 12.329 1.00 98.56 177 LEU A C 1
ATOM 1406 O O . LEU A 1 177 ? -16.147 0.653 13.479 1.00 98.56 177 LEU A O 1
ATOM 1410 N N . GLY A 1 178 ? -17.359 1.708 11.909 1.00 98.44 178 GLY A N 1
ATOM 1411 C CA . GLY A 1 178 ? -17.822 2.797 12.773 1.00 98.44 178 GLY A CA 1
ATOM 1412 C C . GLY A 1 178 ? -16.709 3.741 13.241 1.00 98.44 178 GLY A C 1
ATOM 1413 O O . GLY A 1 178 ? -16.854 4.402 14.265 1.00 98.44 178 GLY A O 1
ATOM 1414 N N . LEU A 1 179 ? -15.585 3.802 12.520 1.00 98.62 179 LEU A N 1
ATOM 1415 C CA . LEU A 1 179 ? -14.438 4.626 12.894 1.00 98.62 179 LEU A CA 1
ATOM 1416 C C . LEU A 1 179 ? -14.559 6.028 12.299 1.00 98.62 179 LEU A C 1
ATOM 1418 O O . LEU A 1 179 ? -14.746 6.187 11.095 1.00 98.62 179 LEU A O 1
ATOM 1422 N N . HIS A 1 180 ? -14.395 7.052 13.136 1.00 98.19 180 HIS A N 1
ATOM 1423 C CA . HIS A 1 180 ? -14.374 8.438 12.682 1.00 98.19 180 HIS A CA 1
ATOM 1424 C C . HIS A 1 180 ? -13.060 8.745 11.955 1.00 98.19 180 HIS A C 1
ATOM 1426 O O . HIS A 1 180 ? -11.973 8.478 12.475 1.00 98.19 180 HIS A O 1
ATOM 1432 N N . TYR A 1 181 ? -13.154 9.305 10.751 1.00 98.81 181 TYR A N 1
ATOM 1433 C CA . TYR A 1 181 ? -12.002 9.576 9.898 1.00 98.81 181 TYR A CA 1
ATOM 1434 C C . TYR A 1 181 ? -12.201 10.852 9.074 1.00 98.81 181 TYR A C 1
ATOM 1436 O O . TYR A 1 181 ? -13.313 11.370 8.960 1.00 98.81 181 TYR A O 1
ATOM 1444 N N . ARG A 1 182 ? -11.114 11.342 8.477 1.00 98.62 182 ARG A N 1
ATOM 1445 C CA . ARG A 1 182 ? -11.121 12.416 7.477 1.00 98.62 182 ARG A CA 1
ATOM 1446 C C . ARG A 1 182 ? -10.332 12.012 6.236 1.00 98.62 182 ARG A C 1
ATOM 1448 O O . ARG A 1 182 ? -9.437 11.172 6.318 1.00 98.62 182 ARG A O 1
ATOM 1455 N N . VAL A 1 183 ? -10.655 12.639 5.107 1.00 98.75 183 VAL A N 1
ATOM 1456 C CA . VAL A 1 183 ? -9.931 12.491 3.838 1.00 98.75 183 VAL A CA 1
ATOM 1457 C C . VAL A 1 183 ? -9.074 13.732 3.618 1.00 98.75 183 VAL A C 1
ATOM 1459 O O . VAL A 1 183 ? -9.588 14.850 3.629 1.00 98.75 183 VAL A O 1
ATOM 1462 N N . MET A 1 184 ? -7.777 13.540 3.406 1.00 98.44 184 MET A N 1
ATOM 1463 C CA . MET A 1 184 ? -6.804 14.609 3.198 1.00 98.44 184 MET A CA 1
ATOM 1464 C C . MET A 1 184 ? -6.240 14.527 1.782 1.00 98.44 184 MET A C 1
ATOM 1466 O O . MET A 1 184 ? -5.602 13.543 1.427 1.00 98.44 184 MET A O 1
ATOM 1470 N N . LEU A 1 185 ? -6.445 15.564 0.968 1.00 98.56 185 LEU A N 1
ATOM 1471 C CA . LEU A 1 185 ? -5.704 15.721 -0.286 1.00 98.56 185 LEU A CA 1
ATOM 1472 C C . LEU A 1 185 ? -4.291 16.214 0.036 1.00 98.56 185 LEU A C 1
ATOM 1474 O O . LEU A 1 185 ? -4.137 17.301 0.597 1.00 98.56 185 LEU A O 1
ATOM 1478 N N . LEU A 1 186 ? -3.272 15.435 -0.327 1.00 98.12 186 LEU A N 1
ATOM 1479 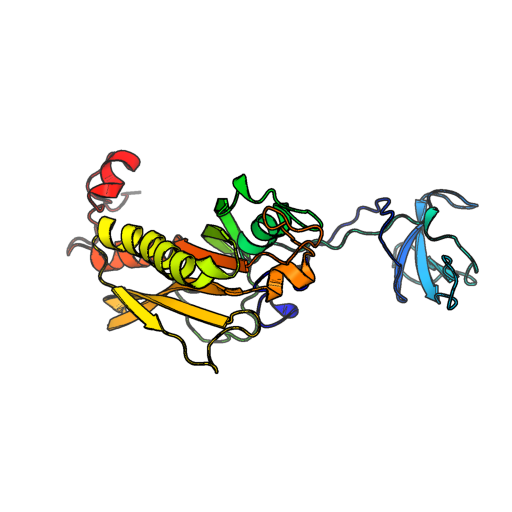C CA . LEU A 1 186 ? -1.886 15.814 -0.064 1.00 98.12 186 LEU A CA 1
ATOM 1480 C C . LEU A 1 186 ? -1.436 16.954 -0.982 1.00 98.12 186 LEU A C 1
ATOM 1482 O O . LEU A 1 186 ? -1.802 17.026 -2.157 1.00 98.12 186 LEU A O 1
ATOM 1486 N N . CYS A 1 187 ? -0.603 17.848 -0.447 1.00 97.44 187 CYS A N 1
ATOM 1487 C CA . CYS A 1 187 ? 0.045 18.873 -1.254 1.00 97.44 187 CYS A CA 1
ATOM 1488 C C . CYS A 1 187 ? 1.196 18.267 -2.077 1.00 97.44 187 CYS A C 1
ATOM 1490 O O . CYS A 1 187 ? 1.686 17.169 -1.796 1.00 97.44 187 CYS A O 1
ATOM 1492 N N . ALA A 1 188 ? 1.675 19.002 -3.083 1.00 93.56 188 ALA A N 1
ATOM 1493 C CA . ALA A 1 188 ? 2.736 18.519 -3.969 1.00 93.56 188 ALA A CA 1
ATOM 1494 C C . ALA A 1 188 ? 4.029 18.133 -3.222 1.00 93.56 188 ALA A C 1
ATOM 1496 O O . ALA A 1 188 ? 4.693 17.180 -3.613 1.00 93.56 188 ALA A O 1
ATOM 1497 N N . GLY A 1 189 ? 4.372 18.841 -2.138 1.00 93.94 189 GLY A N 1
ATOM 1498 C CA . GLY A 1 189 ? 5.577 18.569 -1.346 1.00 93.94 189 GLY A CA 1
ATOM 1499 C C . GLY A 1 189 ? 5.495 17.327 -0.453 1.00 93.94 189 GLY A C 1
ATOM 1500 O O . GLY A 1 189 ? 6.534 16.834 -0.019 1.00 93.94 189 GLY A O 1
ATOM 1501 N N . ASP A 1 190 ? 4.288 16.825 -0.186 1.00 92.00 190 ASP A N 1
ATOM 1502 C CA . ASP A 1 190 ? 4.061 15.636 0.649 1.00 92.00 190 ASP A CA 1
ATOM 1503 C C . ASP A 1 190 ? 3.641 14.403 -0.172 1.00 92.00 190 ASP A C 1
ATOM 1505 O O . ASP A 1 190 ? 3.712 13.263 0.285 1.00 92.00 190 ASP A O 1
ATOM 1509 N N . THR A 1 191 ? 3.276 14.615 -1.438 1.00 90.12 191 THR A N 1
ATOM 1510 C CA . THR A 1 191 ? 3.013 13.539 -2.397 1.00 90.12 191 THR A CA 1
ATOM 1511 C C . THR A 1 191 ? 4.318 12.832 -2.782 1.00 90.12 191 THR A C 1
ATOM 1513 O O . THR A 1 191 ? 5.371 13.454 -2.934 1.00 90.12 191 THR A O 1
ATOM 1516 N N . SER A 1 192 ? 4.278 11.505 -2.949 1.00 86.69 192 SER A N 1
ATOM 1517 C CA . SER A 1 192 ? 5.466 10.754 -3.376 1.00 86.69 192 SER A CA 1
ATOM 1518 C C . SER A 1 192 ? 5.900 11.140 -4.792 1.00 86.69 192 SER A C 1
ATOM 1520 O O . SER A 1 192 ? 5.063 11.414 -5.646 1.00 86.69 192 SER A O 1
ATOM 1522 N N . ALA A 1 193 ? 7.200 11.050 -5.086 1.00 87.31 193 ALA A N 1
ATOM 1523 C CA . ALA A 1 193 ? 7.745 11.364 -6.412 1.00 87.31 193 ALA A CA 1
ATOM 1524 C C . ALA A 1 193 ? 7.161 10.515 -7.564 1.00 87.31 193 ALA A C 1
ATOM 1526 O O . ALA A 1 193 ? 7.368 10.843 -8.730 1.00 87.31 193 ALA A O 1
ATOM 1527 N N . ALA A 1 194 ? 6.480 9.407 -7.252 1.00 89.25 194 ALA A N 1
ATOM 1528 C CA . ALA A 1 194 ? 5.832 8.545 -8.234 1.00 89.25 194 ALA A CA 1
ATOM 1529 C C . ALA A 1 194 ? 4.351 8.893 -8.469 1.00 89.25 194 ALA A C 1
ATOM 1531 O O . ALA A 1 194 ? 3.814 8.523 -9.511 1.00 89.25 194 ALA A O 1
ATOM 1532 N N . SER A 1 195 ? 3.681 9.536 -7.507 1.00 94.50 195 SER A N 1
ATOM 1533 C CA . SER A 1 195 ? 2.233 9.773 -7.533 1.00 94.50 195 SER A CA 1
ATOM 1534 C C . SER A 1 195 ? 1.901 11.130 -8.152 1.00 94.50 195 SER A C 1
ATOM 1536 O O . SER A 1 195 ? 2.566 12.126 -7.877 1.00 94.50 195 SER A O 1
ATOM 1538 N N . ALA A 1 196 ? 0.846 11.170 -8.964 1.00 97.25 196 ALA A N 1
ATOM 1539 C CA . ALA A 1 196 ? 0.278 12.393 -9.523 1.00 97.25 196 ALA A CA 1
ATOM 1540 C C . ALA A 1 196 ? -0.774 13.025 -8.594 1.00 97.25 196 ALA A C 1
ATOM 1542 O O . ALA A 1 196 ? -0.948 14.243 -8.589 1.00 97.25 196 ALA A O 1
ATOM 1543 N N . LYS A 1 197 ? -1.494 12.209 -7.809 1.00 98.38 197 LYS A N 1
ATOM 1544 C CA . LYS A 1 197 ? -2.496 12.663 -6.833 1.00 98.38 197 LYS A CA 1
ATOM 1545 C C . LYS A 1 197 ? -2.667 11.620 -5.735 1.00 98.38 197 LYS A C 1
ATOM 1547 O O . LYS A 1 197 ? -2.882 10.447 -6.040 1.00 98.38 197 LYS A O 1
ATOM 1552 N N . THR A 1 198 ? -2.654 12.054 -4.477 1.00 98.62 198 THR A N 1
ATOM 1553 C CA . THR A 1 198 ? -2.797 11.169 -3.315 1.00 98.62 198 THR A CA 1
ATOM 1554 C C . THR A 1 198 ? -3.818 11.715 -2.322 1.00 98.62 198 THR A C 1
ATOM 1556 O O . THR A 1 198 ? -3.807 12.905 -2.006 1.00 98.62 198 THR A O 1
ATOM 1559 N N . TYR A 1 199 ? -4.682 10.827 -1.832 1.00 98.75 199 TYR A N 1
ATOM 1560 C CA . TYR A 1 199 ? -5.519 11.063 -0.664 1.00 98.75 199 TYR A CA 1
ATOM 1561 C C . TYR A 1 199 ? -5.045 10.192 0.490 1.00 98.75 199 TYR A C 1
ATOM 1563 O O . TYR A 1 199 ? -4.954 8.975 0.324 1.00 98.75 199 TYR A O 1
ATOM 1571 N N . ASP A 1 200 ? -4.846 10.790 1.655 1.00 98.62 200 ASP A N 1
ATOM 1572 C CA . ASP A 1 200 ? -4.680 10.044 2.894 1.00 98.62 200 ASP A CA 1
ATOM 1573 C C . ASP A 1 200 ? -6.016 9.969 3.633 1.00 98.62 200 ASP A C 1
ATOM 1575 O O . ASP A 1 200 ? -6.734 10.962 3.774 1.00 98.62 200 ASP A O 1
ATOM 1579 N N . LEU A 1 201 ? -6.361 8.771 4.100 1.00 98.75 201 LEU A N 1
ATOM 1580 C CA . LEU A 1 201 ? -7.415 8.588 5.086 1.00 98.75 201 LEU A CA 1
ATOM 1581 C C . LEU A 1 201 ? -6.757 8.612 6.451 1.00 98.75 201 LEU A C 1
ATOM 1583 O O . LEU A 1 201 ? -5.845 7.824 6.720 1.00 98.75 201 LEU A O 1
ATOM 1587 N N . GLU A 1 202 ? -7.245 9.479 7.325 1.00 98.69 202 GLU A N 1
ATOM 1588 C CA . GLU A 1 202 ? -6.738 9.586 8.681 1.00 98.69 202 GLU A CA 1
ATOM 1589 C C . GLU A 1 202 ? -7.843 9.272 9.683 1.00 98.69 202 GLU A C 1
ATOM 1591 O O . GLU A 1 202 ? -8.917 9.867 9.630 1.00 98.69 202 GLU A O 1
ATOM 1596 N N . VAL A 1 203 ? -7.580 8.345 10.603 1.00 98.56 203 VAL A N 1
ATOM 1597 C CA . VAL A 1 203 ? -8.527 7.885 11.624 1.00 98.56 203 VAL A CA 1
ATOM 1598 C C . VAL A 1 203 ? -8.294 8.606 12.948 1.00 98.56 203 VAL A C 1
ATOM 1600 O O . VAL A 1 203 ? -7.152 8.895 13.311 1.00 98.56 203 VAL A O 1
ATOM 1603 N N . TRP A 1 204 ? -9.370 8.899 13.673 1.00 98.44 204 TRP A N 1
ATOM 1604 C CA . TRP A 1 204 ? -9.305 9.507 14.997 1.00 98.44 204 TRP A CA 1
ATOM 1605 C C . TRP A 1 204 ? -8.759 8.526 16.043 1.00 98.44 204 TRP A C 1
ATOM 1607 O O . TRP A 1 204 ? -9.271 7.412 16.189 1.00 98.44 204 TRP A O 1
ATOM 1617 N N . LEU A 1 205 ? -7.747 8.963 16.796 1.00 97.19 205 LEU A N 1
ATOM 1618 C CA . LEU A 1 205 ? -7.169 8.230 17.923 1.00 97.19 205 LEU A CA 1
ATOM 1619 C C . LEU A 1 205 ? -7.400 9.009 19.231 1.00 97.19 205 LEU A C 1
ATOM 1621 O O . LEU A 1 205 ? -6.666 9.968 19.502 1.00 97.19 205 LEU A O 1
ATOM 1625 N N . PRO A 1 206 ? -8.406 8.630 20.047 1.00 96.25 206 PRO A N 1
ATOM 1626 C CA . PRO A 1 206 ? -8.729 9.300 21.306 1.00 96.25 206 PRO A CA 1
ATOM 1627 C C . PRO A 1 206 ? -7.547 9.443 22.269 1.00 96.25 206 PRO A C 1
ATOM 1629 O O . PRO A 1 206 ? -7.415 10.481 22.915 1.00 96.25 206 PRO A O 1
ATOM 1632 N N . GLY A 1 207 ? -6.665 8.440 22.344 1.00 92.88 207 GLY A N 1
ATOM 1633 C CA . GLY A 1 207 ? -5.504 8.451 23.235 1.00 92.88 207 GLY A CA 1
ATOM 1634 C C . GLY A 1 207 ? -4.460 9.504 22.858 1.00 92.88 207 GLY A C 1
ATOM 1635 O O . GLY A 1 207 ? -3.699 9.948 23.714 1.00 92.88 207 GLY A O 1
ATOM 1636 N N . GLN A 1 208 ? -4.441 9.932 21.591 1.00 92.25 208 GLN A N 1
ATOM 1637 C CA . GLN A 1 208 ? -3.550 10.984 21.086 1.00 92.25 208 GLN A CA 1
ATOM 1638 C C . GLN A 1 208 ? -4.269 12.307 20.802 1.00 92.25 208 GLN A C 1
ATOM 1640 O O . GLN A 1 208 ? -3.602 13.304 20.541 1.00 92.25 208 GLN A O 1
ATOM 1645 N N . GLN A 1 209 ? -5.604 12.316 20.833 1.00 96.31 209 GLN A N 1
ATOM 1646 C CA . GLN A 1 209 ? -6.452 13.464 20.499 1.00 96.31 209 GLN A CA 1
ATOM 1647 C C . GLN A 1 209 ? -6.148 14.069 19.119 1.00 96.31 209 GLN A C 1
ATOM 1649 O O . GLN A 1 209 ? -6.114 15.287 18.942 1.00 96.31 209 GLN A O 1
ATOM 1654 N N . LEU A 1 210 ? -5.911 13.214 18.124 1.00 96.25 210 LEU A N 1
ATOM 1655 C CA . LEU A 1 210 ? -5.590 13.635 16.762 1.00 96.25 210 LEU A CA 1
ATOM 1656 C C . LEU A 1 210 ? -5.996 12.573 15.734 1.00 96.25 210 LEU A C 1
ATOM 1658 O O . LEU A 1 210 ? -6.263 11.418 16.073 1.00 96.25 210 LEU A O 1
ATOM 1662 N N . TYR A 1 211 ? -5.987 12.968 14.462 1.00 98.12 211 TYR A N 1
ATOM 1663 C CA . TYR A 1 211 ? -6.110 12.050 13.333 1.00 98.12 211 TYR A CA 1
ATOM 1664 C C . TYR A 1 211 ? -4.736 11.509 12.915 1.00 98.12 211 TYR A C 1
ATOM 1666 O O . TYR A 1 211 ? -3.767 12.267 12.831 1.00 98.12 211 TYR A O 1
ATOM 1674 N N . ARG A 1 212 ? -4.642 10.201 12.653 1.00 96.19 212 ARG A N 1
ATOM 1675 C CA . ARG A 1 212 ? -3.443 9.548 12.097 1.00 96.19 212 ARG A CA 1
ATOM 1676 C C . ARG A 1 212 ? -3.767 8.822 10.806 1.00 96.19 212 ARG A C 1
ATOM 1678 O O . ARG A 1 212 ? -4.779 8.135 10.724 1.00 96.19 212 ARG A O 1
ATOM 1685 N N . GLU A 1 213 ? -2.856 8.905 9.843 1.00 96.94 213 GLU A N 1
ATOM 1686 C CA . GLU A 1 213 ? -2.908 8.152 8.588 1.00 96.94 213 GLU A CA 1
ATOM 1687 C C . GLU A 1 213 ? -3.153 6.651 8.843 1.00 96.94 213 GLU A C 1
ATOM 1689 O O . GLU A 1 213 ? -2.420 5.996 9.590 1.00 96.94 213 GLU A O 1
ATOM 1694 N N . ILE A 1 214 ? -4.170 6.091 8.192 1.00 97.75 214 ILE A N 1
ATOM 1695 C CA . ILE A 1 214 ? -4.509 4.658 8.193 1.00 97.75 214 ILE A CA 1
ATOM 1696 C C . ILE A 1 214 ? -4.536 4.069 6.775 1.00 97.75 214 ILE A C 1
ATOM 1698 O O . ILE A 1 214 ? -4.395 2.854 6.599 1.00 97.75 214 ILE A O 1
ATOM 1702 N N . SER A 1 215 ? -4.689 4.930 5.766 1.00 98.25 215 SER A N 1
ATOM 1703 C CA . SER A 1 215 ? -4.579 4.592 4.354 1.00 98.25 215 SER A CA 1
ATOM 1704 C C . SER A 1 215 ? -4.016 5.764 3.562 1.00 98.25 215 SER A C 1
ATOM 1706 O O . SER A 1 215 ? -4.231 6.914 3.922 1.00 98.25 215 SER A O 1
ATOM 1708 N N . SER A 1 216 ? -3.359 5.438 2.455 1.00 98.00 216 SER A N 1
ATOM 1709 C CA . SER A 1 216 ? -2.916 6.370 1.428 1.00 98.00 216 SER A CA 1
ATOM 1710 C C . SER A 1 216 ? -3.321 5.779 0.084 1.00 98.00 216 SER A C 1
ATOM 1712 O O . SER A 1 216 ? -2.996 4.622 -0.193 1.00 98.00 216 SER A O 1
ATOM 1714 N N . CYS A 1 217 ? -4.096 6.526 -0.700 1.00 98.56 217 CYS A N 1
ATOM 1715 C CA . CYS A 1 217 ? -4.677 6.129 -1.981 1.00 98.56 217 CYS A CA 1
ATOM 1716 C C . CYS A 1 217 ? -4.135 7.039 -3.081 1.00 98.56 217 CYS A C 1
ATOM 1718 O O . CYS A 1 217 ? -4.402 8.242 -3.078 1.00 98.56 217 CYS A O 1
ATOM 1720 N N . SER A 1 218 ? -3.406 6.476 -4.040 1.00 98.56 218 SER A N 1
ATOM 1721 C CA . SER A 1 218 ? -2.618 7.224 -5.019 1.00 98.56 218 SER A CA 1
ATOM 1722 C C . SER A 1 218 ? -2.935 6.835 -6.461 1.00 98.56 218 SER A C 1
ATOM 1724 O O . SER A 1 218 ? -3.110 5.659 -6.786 1.00 98.56 218 SER A O 1
ATOM 1726 N N . ASN A 1 219 ? -2.949 7.838 -7.338 1.00 98.62 219 ASN A N 1
ATOM 1727 C CA . ASN A 1 219 ? -2.942 7.682 -8.788 1.00 98.62 219 ASN A CA 1
ATOM 1728 C C . ASN A 1 219 ? -1.540 8.012 -9.318 1.00 98.62 219 ASN A C 1
ATOM 1730 O O . ASN A 1 219 ? -1.056 9.125 -9.124 1.00 98.62 219 ASN A O 1
ATOM 1734 N N . PHE A 1 220 ? -0.900 7.061 -9.997 1.00 97.81 220 PHE A N 1
ATOM 1735 C CA . PHE A 1 220 ? 0.468 7.196 -10.516 1.00 97.81 220 PHE A CA 1
ATOM 1736 C C . PHE A 1 220 ? 0.512 7.575 -11.997 1.00 97.81 220 PHE A C 1
ATOM 1738 O O . PHE A 1 220 ? 1.593 7.656 -12.586 1.00 97.81 220 PHE A O 1
ATOM 1745 N N . GLU A 1 221 ? -0.655 7.743 -12.623 1.00 98.44 221 GLU A N 1
ATOM 1746 C CA . GLU A 1 221 ? -0.794 7.803 -14.071 1.00 98.44 221 GLU A CA 1
ATOM 1747 C C . GLU A 1 221 ? 0.046 6.696 -14.740 1.00 98.44 221 GLU A C 1
ATOM 1749 O O . GLU A 1 221 ? 0.051 5.543 -14.303 1.00 98.44 221 GLU A O 1
ATOM 1754 N N . ALA A 1 222 ? 0.808 7.032 -15.780 1.00 97.75 222 ALA A N 1
ATOM 1755 C CA . ALA A 1 222 ? 1.680 6.097 -16.473 1.00 97.75 222 ALA A CA 1
ATOM 1756 C C . ALA A 1 222 ? 3.061 5.908 -15.807 1.00 97.75 222 ALA A C 1
ATOM 1758 O O . ALA A 1 222 ? 3.897 5.210 -16.384 1.00 97.75 222 ALA A O 1
ATOM 1759 N N . PHE A 1 223 ? 3.365 6.516 -14.649 1.00 96.56 223 PHE A N 1
ATOM 1760 C CA . PHE A 1 223 ? 4.723 6.506 -14.074 1.00 96.56 223 PHE A CA 1
ATOM 1761 C C . PHE A 1 223 ? 5.245 5.082 -13.852 1.00 96.56 223 PHE A C 1
ATOM 1763 O O . PHE A 1 223 ? 6.316 4.709 -14.344 1.00 96.56 223 PHE A O 1
ATOM 1770 N N . GLN A 1 224 ? 4.467 4.261 -13.147 1.00 94.94 224 GLN A N 1
ATOM 1771 C CA . GLN A 1 224 ? 4.847 2.880 -12.847 1.00 94.94 224 GLN A CA 1
ATOM 1772 C C . GLN A 1 224 ? 4.751 2.002 -14.093 1.00 94.94 224 GLN A C 1
ATOM 1774 O O . GLN A 1 224 ? 5.670 1.232 -14.372 1.00 94.94 224 GLN A O 1
ATOM 1779 N N . ALA A 1 225 ? 3.690 2.175 -14.888 1.00 96.69 225 ALA A N 1
ATOM 1780 C CA . ALA A 1 225 ? 3.477 1.441 -16.131 1.00 96.69 225 ALA A CA 1
ATOM 1781 C C . ALA A 1 225 ? 4.632 1.625 -17.126 1.00 96.69 225 ALA A C 1
ATOM 1783 O O . ALA A 1 225 ? 5.047 0.663 -17.763 1.00 96.69 225 ALA A O 1
ATOM 1784 N N . ARG A 1 226 ? 5.229 2.819 -17.219 1.00 96.19 226 ARG A N 1
ATOM 1785 C CA . ARG A 1 226 ? 6.415 3.070 -18.058 1.00 96.19 226 ARG A CA 1
ATOM 1786 C C . ARG A 1 226 ? 7.640 2.289 -17.595 1.00 96.19 226 ARG A C 1
ATOM 1788 O O . ARG A 1 226 ? 8.397 1.800 -18.425 1.00 96.19 226 ARG A O 1
ATOM 1795 N N . ARG A 1 227 ? 7.832 2.151 -16.282 1.00 93.31 227 ARG A N 1
ATOM 1796 C CA . ARG A 1 227 ? 8.982 1.451 -15.683 1.00 93.31 227 ARG A CA 1
ATOM 1797 C C . ARG A 1 227 ? 8.807 -0.068 -15.635 1.00 93.31 227 ARG A C 1
ATOM 1799 O O . ARG A 1 227 ? 9.793 -0.801 -15.637 1.00 93.31 227 ARG A O 1
ATOM 1806 N N . ALA A 1 228 ? 7.565 -0.535 -15.562 1.00 91.62 228 ALA A N 1
ATOM 1807 C CA . ALA A 1 228 ? 7.195 -1.945 -15.645 1.00 91.62 228 ALA A CA 1
ATOM 1808 C C . ALA A 1 228 ? 6.820 -2.374 -17.074 1.00 91.62 228 ALA A C 1
ATOM 1810 O O . ALA A 1 228 ? 6.504 -3.537 -17.286 1.00 91.62 228 ALA A O 1
ATOM 1811 N N . ASN A 1 229 ? 6.850 -1.448 -18.037 1.00 95.50 229 ASN A N 1
ATOM 1812 C CA . ASN A 1 229 ? 6.465 -1.662 -19.429 1.00 95.50 229 ASN A CA 1
ATOM 1813 C C . ASN A 1 229 ? 5.066 -2.301 -19.600 1.00 95.50 229 ASN A C 1
ATOM 1815 O O . ASN A 1 229 ? 4.865 -3.169 -20.443 1.00 95.50 229 ASN A O 1
ATOM 1819 N N . ILE A 1 230 ? 4.098 -1.854 -18.796 1.00 97.56 230 ILE A N 1
ATOM 1820 C CA . ILE A 1 230 ? 2.721 -2.370 -18.787 1.00 97.56 230 ILE A CA 1
ATOM 1821 C C . ILE A 1 230 ? 1.880 -1.548 -19.750 1.00 97.56 230 ILE A C 1
ATOM 1823 O O . ILE A 1 230 ? 1.711 -0.335 -19.582 1.00 97.56 230 ILE A O 1
ATOM 1827 N N . ARG A 1 231 ? 1.354 -2.199 -20.777 1.00 98.38 231 ARG A N 1
ATOM 1828 C CA . ARG A 1 231 ? 0.658 -1.534 -21.873 1.00 98.38 231 ARG A CA 1
ATOM 1829 C C . ARG A 1 231 ? -0.748 -2.073 -22.048 1.00 98.38 231 ARG A C 1
ATOM 1831 O O . ARG A 1 231 ? -1.112 -3.096 -21.488 1.00 98.38 231 ARG A O 1
ATOM 1838 N N . TRP A 1 232 ? -1.530 -1.383 -22.857 1.00 97.81 232 TRP A N 1
ATOM 1839 C CA . TRP A 1 232 ? -2.798 -1.854 -23.390 1.00 97.81 232 TRP A CA 1
ATOM 1840 C C . TRP A 1 232 ? -2.901 -1.450 -24.856 1.00 97.81 232 TRP A C 1
ATOM 1842 O O . TRP A 1 232 ? -2.117 -0.632 -25.351 1.00 97.81 232 TRP A O 1
ATOM 1852 N N . ARG A 1 233 ? -3.843 -2.047 -25.581 1.00 95.50 233 ARG A N 1
ATOM 1853 C CA . ARG A 1 233 ? -4.126 -1.669 -26.966 1.00 95.50 233 ARG A CA 1
ATOM 1854 C C . ARG A 1 233 ? -5.529 -1.075 -27.049 1.00 95.50 233 ARG A C 1
ATOM 1856 O O . ARG A 1 233 ? -6.478 -1.837 -26.883 1.00 95.50 233 ARG A O 1
ATOM 1863 N N . PRO A 1 234 ? -5.670 0.234 -27.325 1.00 93.38 234 PRO A N 1
ATOM 1864 C CA . PRO A 1 234 ? -6.968 0.823 -27.614 1.00 93.38 234 PRO A CA 1
ATOM 1865 C C . PRO A 1 234 ? -7.656 0.106 -28.771 1.00 93.38 234 PRO A C 1
ATOM 1867 O O . PRO A 1 234 ? -7.006 -0.305 -29.738 1.00 93.38 234 PRO A O 1
ATOM 1870 N N . GLU A 1 235 ? -8.972 -0.039 -28.675 1.00 89.31 235 GLU A N 1
ATOM 1871 C CA . GLU A 1 235 ? -9.761 -0.672 -29.726 1.00 89.31 235 GLU A CA 1
ATOM 1872 C C . GLU A 1 235 ? -9.611 0.098 -31.046 1.00 89.31 235 GLU A C 1
ATOM 1874 O O . GLU A 1 235 ? -9.568 1.328 -31.071 1.00 89.31 235 GLU A O 1
ATOM 1879 N N . GLY A 1 236 ? -9.432 -0.628 -32.151 1.00 88.75 236 GLY A N 1
ATOM 1880 C CA . GLY A 1 236 ? -9.171 -0.034 -33.467 1.00 88.75 236 GLY A CA 1
ATOM 1881 C C . GLY A 1 236 ? -7.769 0.569 -33.654 1.00 88.75 236 GLY A C 1
ATOM 1882 O O . GLY A 1 236 ? -7.423 0.958 -34.770 1.00 88.75 236 GLY A O 1
ATOM 1883 N N . SER A 1 237 ? -6.923 0.611 -32.618 1.00 90.38 237 SER A N 1
ATOM 1884 C CA . SER A 1 237 ? -5.556 1.131 -32.722 1.00 90.38 237 SER A CA 1
ATOM 1885 C C . SER A 1 237 ? -4.536 0.036 -33.036 1.00 90.38 237 SER A C 1
ATOM 1887 O O . SER A 1 237 ? -4.518 -1.040 -32.440 1.00 90.38 237 SER A O 1
ATOM 1889 N N . LYS A 1 238 ? -3.595 0.345 -33.938 1.00 89.81 238 LYS A N 1
ATOM 1890 C CA . LYS A 1 238 ? -2.394 -0.478 -34.173 1.00 89.81 238 LYS A CA 1
ATOM 1891 C C . LYS A 1 238 ? -1.276 -0.201 -33.161 1.00 89.81 238 LYS A C 1
ATOM 1893 O O . LYS A 1 238 ? -0.324 -0.975 -33.085 1.00 89.81 238 LYS A O 1
ATOM 1898 N N . LYS A 1 239 ? -1.362 0.896 -32.401 1.00 94.81 239 LYS A N 1
ATOM 1899 C CA . LYS A 1 239 ? -0.357 1.300 -31.409 1.00 94.81 239 LYS A CA 1
ATOM 1900 C C . LYS A 1 239 ? -0.824 0.930 -30.006 1.00 94.81 239 LYS A C 1
ATOM 1902 O O . LYS A 1 239 ? -1.994 1.083 -29.677 1.00 94.81 239 LYS A O 1
ATOM 1907 N N . THR A 1 240 ? 0.102 0.451 -29.185 1.00 96.81 240 THR A N 1
ATOM 1908 C CA . THR A 1 240 ? -0.132 0.233 -27.754 1.00 96.81 240 THR A CA 1
ATOM 1909 C C . THR A 1 240 ? 0.170 1.498 -26.964 1.00 96.81 240 THR A C 1
ATOM 1911 O O . THR A 1 240 ? 1.112 2.219 -27.295 1.00 96.81 240 THR A O 1
ATOM 1914 N N . GLU A 1 241 ? -0.557 1.704 -25.877 1.00 97.62 241 GLU A N 1
ATOM 1915 C CA . GLU A 1 241 ? -0.380 2.810 -24.937 1.00 97.62 241 GLU A CA 1
ATOM 1916 C C . GLU A 1 241 ? -0.065 2.267 -23.541 1.00 97.62 241 GLU A C 1
ATOM 1918 O O . GLU A 1 241 ? -0.284 1.090 -23.266 1.00 97.62 241 GLU A O 1
ATOM 1923 N N . PHE A 1 242 ? 0.479 3.096 -22.650 1.00 98.44 242 PHE A N 1
ATOM 1924 C CA . PHE A 1 242 ? 0.677 2.692 -21.256 1.00 98.44 242 PHE A CA 1
ATOM 1925 C C . PHE A 1 242 ? -0.647 2.770 -20.496 1.00 98.44 242 PHE A C 1
ATOM 1927 O O . PHE A 1 242 ? -1.427 3.702 -20.695 1.00 98.44 242 PHE A O 1
ATOM 1934 N N . VAL A 1 243 ? -0.896 1.791 -19.627 1.00 98.50 243 VAL A N 1
ATOM 1935 C CA . VAL A 1 243 ? -2.004 1.880 -18.665 1.00 98.50 243 VAL A CA 1
ATOM 1936 C C . VAL A 1 243 ? -1.691 2.932 -17.605 1.00 98.50 243 VAL A C 1
ATOM 1938 O O . VAL A 1 243 ? -0.532 3.312 -17.419 1.00 98.50 243 VAL A O 1
ATOM 1941 N N . HIS A 1 244 ? -2.715 3.374 -16.884 1.00 98.62 244 HIS A N 1
ATOM 1942 C CA . HIS A 1 244 ? -2.518 4.049 -15.609 1.00 98.62 244 HIS A CA 1
ATOM 1943 C C . HIS A 1 244 ? -2.605 3.044 -14.461 1.00 98.62 244 HIS A C 1
ATOM 1945 O O . HIS A 1 244 ? -3.406 2.106 -14.519 1.00 98.62 244 HIS A O 1
ATOM 1951 N N . THR A 1 245 ? -1.783 3.233 -13.429 1.00 98.62 245 THR A N 1
ATOM 1952 C CA . THR A 1 245 ? -1.800 2.403 -12.218 1.00 98.62 245 THR A CA 1
ATOM 1953 C C . THR A 1 245 ? -2.238 3.213 -11.007 1.00 98.62 245 THR A C 1
ATOM 1955 O O . THR A 1 245 ? -1.963 4.409 -10.891 1.00 98.62 245 THR A O 1
ATOM 1958 N N . LEU A 1 246 ? -2.940 2.548 -10.096 1.00 98.69 246 LEU A N 1
ATOM 1959 C CA . LEU A 1 246 ? -3.398 3.112 -8.835 1.00 98.69 246 LEU A CA 1
ATOM 1960 C C . LEU A 1 246 ? -3.181 2.105 -7.716 1.00 98.69 246 LEU A C 1
ATOM 1962 O O . LEU A 1 246 ? -3.287 0.898 -7.945 1.00 98.69 246 LEU A O 1
ATOM 1966 N N . ASN A 1 247 ? -2.942 2.597 -6.506 1.00 98.38 247 ASN A N 1
ATOM 1967 C CA . ASN A 1 247 ? -2.907 1.762 -5.313 1.00 98.38 247 ASN A CA 1
ATOM 1968 C C . ASN A 1 247 ? -3.547 2.466 -4.119 1.00 98.38 247 ASN A C 1
ATOM 1970 O O . ASN A 1 247 ? -3.647 3.693 -4.092 1.00 98.38 247 ASN A O 1
ATOM 1974 N N . GLY A 1 248 ? -3.988 1.687 -3.139 1.00 97.88 248 GLY A N 1
ATOM 1975 C CA . GLY A 1 248 ? -4.488 2.202 -1.876 1.00 97.88 248 GLY A CA 1
ATOM 1976 C C . GLY A 1 248 ? -4.425 1.160 -0.774 1.00 97.88 248 GLY A C 1
ATOM 1977 O O . GLY A 1 248 ? -4.554 -0.036 -1.036 1.00 97.88 248 GLY A O 1
ATOM 1978 N N . SER A 1 249 ? -4.252 1.599 0.471 1.00 98.12 249 SER A N 1
ATOM 1979 C CA . SER A 1 249 ? -4.386 0.686 1.614 1.00 98.12 249 SER A CA 1
ATOM 1980 C C . SER A 1 249 ? -5.872 0.453 1.913 1.00 98.12 249 SER A C 1
ATOM 1982 O O . SER A 1 249 ? -6.624 1.411 2.069 1.00 98.12 249 SER A O 1
ATOM 1984 N N . GLY A 1 250 ? -6.305 -0.795 2.061 1.00 97.31 250 GLY A N 1
ATOM 1985 C CA . GLY A 1 250 ? -7.693 -1.148 2.382 1.00 97.31 250 GLY A CA 1
ATOM 1986 C C . GLY A 1 250 ? -7.842 -2.134 3.545 1.00 97.31 250 GLY A C 1
ATOM 1987 O O . GLY A 1 250 ? -8.652 -3.045 3.457 1.00 97.31 250 GLY A O 1
ATOM 1988 N N . LEU A 1 251 ? -7.083 -2.092 4.642 1.00 97.31 251 LEU A N 1
ATOM 1989 C CA . LEU A 1 251 ? -6.333 -0.996 5.271 1.00 97.31 251 LEU A CA 1
ATOM 1990 C C . LEU A 1 251 ? -4.990 -1.518 5.829 1.00 97.31 251 LEU A C 1
ATOM 1992 O O . LEU A 1 251 ? -4.680 -2.713 5.745 1.00 97.31 251 LEU A O 1
ATOM 1996 N N . ALA A 1 252 ? -4.198 -0.648 6.465 1.00 96.69 252 ALA A N 1
ATOM 1997 C CA . ALA A 1 252 ? -3.106 -1.088 7.335 1.00 96.69 252 ALA A CA 1
ATOM 1998 C C . ALA A 1 252 ? -3.674 -1.726 8.621 1.00 96.69 252 ALA A C 1
ATOM 2000 O O . ALA A 1 252 ? -4.245 -1.039 9.473 1.00 96.69 252 ALA A O 1
ATOM 2001 N N . ILE A 1 253 ? -3.512 -3.043 8.782 1.00 97.12 253 ILE A N 1
ATOM 2002 C CA . ILE A 1 253 ? -4.197 -3.834 9.820 1.00 97.12 253 ILE A CA 1
ATOM 2003 C C . ILE A 1 253 ? -3.776 -3.412 11.229 1.00 97.12 253 ILE A C 1
ATOM 2005 O O . ILE A 1 253 ? -4.634 -3.224 12.084 1.00 97.12 253 ILE A O 1
ATOM 2009 N N . GLY A 1 254 ? -2.479 -3.191 11.469 1.00 95.31 254 GLY A N 1
ATOM 2010 C CA . GLY A 1 254 ? -1.981 -2.788 12.792 1.00 95.31 254 GLY A CA 1
ATOM 2011 C C . GLY A 1 254 ? -2.549 -1.445 13.271 1.00 95.31 254 GLY A C 1
ATOM 2012 O O . GLY A 1 254 ? -2.977 -1.325 14.417 1.00 95.31 254 GLY A O 1
ATOM 2013 N N . ARG A 1 255 ? -2.630 -0.451 12.375 1.00 95.88 255 ARG A N 1
ATOM 2014 C CA . ARG A 1 255 ? -3.229 0.860 12.682 1.00 95.88 255 ARG A CA 1
ATOM 2015 C C . ARG A 1 255 ? -4.747 0.772 12.840 1.00 95.88 255 ARG A C 1
ATOM 2017 O O . ARG A 1 255 ? -5.306 1.424 13.714 1.00 95.88 255 ARG A O 1
ATOM 2024 N N . THR A 1 256 ? -5.401 -0.077 12.047 1.00 97.88 256 THR A N 1
ATOM 2025 C CA . THR A 1 256 ? -6.842 -0.351 12.180 1.00 97.88 256 THR A CA 1
ATOM 2026 C C . THR A 1 256 ? -7.157 -0.987 13.530 1.00 97.88 256 THR A C 1
ATOM 2028 O O . THR A 1 256 ? -8.091 -0.571 14.206 1.00 97.88 256 THR A O 1
ATOM 2031 N N . TRP A 1 257 ? -6.338 -1.946 13.961 1.00 96.94 257 TRP A N 1
ATOM 2032 C CA . TRP A 1 257 ? -6.465 -2.574 15.270 1.00 96.94 257 TRP A CA 1
ATOM 2033 C C . TRP A 1 257 ? -6.309 -1.566 16.411 1.00 96.94 257 TRP A C 1
ATOM 2035 O O . TRP A 1 257 ? -7.141 -1.538 17.312 1.00 96.94 257 TRP A O 1
ATOM 2045 N N . LEU A 1 258 ? -5.304 -0.687 16.337 1.00 96.19 258 LEU A N 1
ATOM 2046 C CA . LEU A 1 258 ? -5.141 0.405 17.300 1.00 96.19 258 LEU A CA 1
ATOM 2047 C C . LEU A 1 258 ? -6.387 1.304 17.363 1.00 96.19 258 LEU A C 1
ATOM 2049 O O . LEU A 1 258 ? -6.872 1.599 18.452 1.00 96.19 258 LEU A O 1
ATOM 2053 N N . ALA A 1 259 ? -6.931 1.696 16.209 1.00 97.81 259 ALA A N 1
ATOM 2054 C CA . ALA A 1 259 ? -8.124 2.534 16.149 1.00 97.81 259 ALA A CA 1
ATOM 2055 C C . ALA A 1 259 ? -9.353 1.847 16.765 1.00 97.81 259 ALA A C 1
ATOM 2057 O O . ALA A 1 259 ? -10.100 2.494 17.498 1.00 97.81 259 ALA A O 1
ATOM 2058 N N . VAL A 1 260 ? -9.544 0.545 16.524 1.00 98.06 260 VAL A N 1
ATOM 2059 C CA . VAL A 1 260 ? -10.618 -0.237 17.159 1.00 98.06 260 VAL A CA 1
ATOM 2060 C C . VAL A 1 260 ? -10.425 -0.285 18.674 1.00 98.06 260 VAL A C 1
ATOM 2062 O O . VAL A 1 260 ? -11.359 0.029 19.404 1.00 98.06 260 VAL A O 1
ATOM 2065 N N . LEU A 1 261 ? -9.220 -0.610 19.154 1.00 96.88 261 LEU A N 1
ATOM 2066 C CA . LEU A 1 261 ? -8.927 -0.658 20.588 1.00 96.88 261 LEU A CA 1
ATOM 2067 C C . LEU A 1 261 ? -9.257 0.662 21.288 1.00 96.88 261 LEU A C 1
ATOM 2069 O O . LEU A 1 261 ? -9.940 0.654 22.307 1.00 96.88 261 LEU A O 1
ATOM 2073 N N . GLU A 1 262 ? -8.796 1.791 20.748 1.00 97.12 262 GLU A N 1
ATOM 2074 C CA . GLU A 1 262 ? -8.986 3.082 21.410 1.00 97.12 262 GLU A CA 1
ATOM 2075 C C . GLU A 1 262 ? -10.435 3.578 21.359 1.00 97.12 262 GLU A C 1
ATOM 2077 O O . GLU A 1 262 ? -10.911 4.134 22.349 1.00 97.12 262 GLU A O 1
ATOM 2082 N N . ASN A 1 263 ? -11.137 3.387 20.236 1.00 98.31 263 ASN A N 1
ATOM 2083 C CA . ASN A 1 263 ? -12.499 3.903 20.056 1.00 98.31 263 ASN A CA 1
ATOM 2084 C C . ASN A 1 263 ? -13.579 3.001 20.677 1.00 98.31 263 ASN A C 1
ATOM 2086 O O . ASN A 1 263 ? -14.670 3.485 20.962 1.00 98.31 263 ASN A O 1
ATOM 2090 N N . TYR A 1 264 ? -13.288 1.716 20.912 1.00 98.38 264 TYR A N 1
ATOM 2091 C CA . TYR A 1 264 ? -14.251 0.753 21.464 1.00 98.38 264 TYR A CA 1
ATOM 2092 C C . TYR A 1 264 ? -13.932 0.293 22.899 1.00 98.38 264 TYR A C 1
ATOM 2094 O O . TYR A 1 264 ? -14.615 -0.594 23.430 1.00 98.38 264 TYR A O 1
ATOM 2102 N N . GLN A 1 265 ? -12.923 0.882 23.550 1.00 97.56 265 GLN A N 1
ATOM 2103 C CA . GLN A 1 265 ? -12.596 0.584 24.948 1.00 97.56 265 GLN A CA 1
ATOM 2104 C C . GLN A 1 265 ? -13.752 0.914 25.899 1.00 97.56 265 GLN A C 1
ATOM 2106 O O . GLN A 1 265 ? -14.529 1.841 25.675 1.00 97.56 265 GLN A O 1
ATOM 2111 N N . GLN A 1 266 ? -13.840 0.161 26.988 1.00 97.81 266 GLN A N 1
ATOM 2112 C CA . GLN A 1 266 ? -14.805 0.347 28.065 1.00 97.81 266 GLN A CA 1
ATOM 2113 C C . GLN A 1 266 ? -14.081 0.687 29.374 1.00 97.81 266 GLN A C 1
ATOM 2115 O O . GLN A 1 266 ? -12.886 0.432 29.524 1.00 97.81 266 GLN A O 1
ATOM 2120 N N . ALA A 1 267 ? -14.812 1.224 30.354 1.00 96.62 267 ALA A N 1
ATOM 2121 C CA . ALA A 1 267 ? -14.244 1.626 31.646 1.00 96.62 267 ALA A CA 1
ATOM 2122 C C . ALA A 1 267 ? -13.591 0.467 32.434 1.00 96.62 267 ALA A C 1
ATOM 2124 O O . ALA A 1 267 ? -12.676 0.698 33.218 1.00 96.62 267 ALA A O 1
ATOM 2125 N N . ASP A 1 268 ? -14.032 -0.775 32.211 1.00 94.88 268 ASP A N 1
ATOM 2126 C CA . ASP A 1 268 ? -13.474 -2.000 32.807 1.00 94.88 268 ASP A CA 1
ATOM 2127 C C . ASP A 1 268 ? -12.215 -2.525 32.070 1.00 94.88 268 ASP A C 1
ATOM 2129 O O . ASP A 1 268 ? -11.682 -3.577 32.425 1.00 94.88 268 ASP A O 1
ATOM 2133 N N . GLY A 1 269 ? -11.736 -1.816 31.038 1.00 94.69 269 GLY A N 1
ATOM 2134 C CA . GLY A 1 269 ? -10.566 -2.180 30.229 1.00 94.69 269 GLY A CA 1
ATOM 2135 C C . GLY A 1 269 ? -10.835 -3.215 29.133 1.00 94.69 269 GLY A C 1
ATOM 2136 O O . GLY A 1 269 ? -9.916 -3.625 28.425 1.00 94.69 269 GLY A O 1
ATOM 2137 N N . SER A 1 270 ? -12.080 -3.654 28.978 1.00 97.19 270 SER A N 1
ATOM 2138 C CA . SER A 1 270 ? -12.496 -4.486 27.851 1.00 97.19 270 SER A CA 1
ATOM 2139 C C . SER A 1 270 ? -12.716 -3.665 26.576 1.00 97.19 270 SER A C 1
ATOM 2141 O O . SER A 1 270 ? -12.765 -2.435 26.612 1.00 97.19 270 SER A O 1
ATOM 2143 N N . VAL A 1 271 ? -12.888 -4.344 25.441 1.00 98.06 271 VAL A N 1
ATOM 2144 C CA . VAL A 1 271 ? -13.124 -3.696 24.142 1.00 98.06 271 VAL A CA 1
ATOM 2145 C C . VAL A 1 271 ? -14.346 -4.308 23.477 1.00 98.06 271 VAL A C 1
ATOM 2147 O O . VAL A 1 271 ? -14.414 -5.523 23.296 1.00 98.06 271 VAL A O 1
ATOM 2150 N N . VAL A 1 272 ? -15.320 -3.477 23.112 1.00 98.38 272 VAL A N 1
ATOM 2151 C CA . VAL A 1 272 ? -16.481 -3.922 22.332 1.00 98.38 272 VAL A CA 1
ATOM 2152 C C . VAL A 1 272 ? -16.027 -4.246 20.910 1.00 98.38 272 VAL A C 1
ATOM 2154 O O . VAL A 1 272 ? -15.318 -3.469 20.280 1.00 98.38 272 VAL A O 1
ATOM 2157 N N . VAL A 1 273 ? -16.431 -5.398 20.383 1.00 98.31 273 VAL A N 1
ATOM 2158 C CA . VAL A 1 273 ? -16.129 -5.769 18.998 1.00 98.31 273 VAL A CA 1
ATOM 2159 C C . VAL A 1 273 ? -17.113 -5.042 18.071 1.00 98.31 273 VAL A C 1
ATOM 2161 O O . VAL A 1 273 ? -18.330 -5.202 18.255 1.00 98.31 273 VAL A O 1
ATOM 2164 N N . PRO A 1 274 ? -16.631 -4.271 17.069 1.00 98.31 274 PRO A N 1
ATOM 2165 C CA . PRO A 1 274 ? -17.489 -3.671 16.049 1.00 98.31 274 PRO A CA 1
ATOM 2166 C C . PRO A 1 274 ? -18.428 -4.713 15.442 1.00 98.31 274 PRO A C 1
ATOM 2168 O O . PRO A 1 274 ? -18.006 -5.832 15.149 1.00 98.31 274 PRO A O 1
ATOM 2171 N N . GLU A 1 275 ? -19.697 -4.362 15.235 1.00 98.00 275 GLU A N 1
ATOM 2172 C CA . GLU A 1 275 ? -20.740 -5.318 14.826 1.00 98.00 275 GLU A CA 1
ATOM 2173 C C . GLU A 1 275 ? -20.356 -6.116 13.577 1.00 98.00 275 GLU A C 1
ATOM 2175 O O . GLU A 1 275 ? -20.508 -7.336 13.544 1.00 98.00 275 GLU A O 1
ATOM 2180 N N . VAL A 1 276 ? -19.750 -5.448 12.593 1.00 98.12 276 VAL A N 1
ATOM 2181 C CA . VAL A 1 276 ? -19.296 -6.061 11.335 1.00 98.12 276 VAL A CA 1
ATOM 2182 C C . VAL A 1 276 ? -18.182 -7.101 11.510 1.00 98.12 276 VAL A C 1
ATOM 2184 O O . VAL A 1 276 ? -17.973 -7.918 10.617 1.00 98.12 276 VAL A O 1
ATOM 2187 N N . LEU A 1 277 ? -17.474 -7.096 12.645 1.00 98.25 277 LEU A N 1
ATOM 2188 C CA . LEU A 1 277 ? -16.426 -8.067 12.974 1.00 98.25 277 LEU A CA 1
ATOM 2189 C C . LEU A 1 277 ? -16.942 -9.243 13.816 1.00 98.25 277 LEU A C 1
ATOM 2191 O O . LEU A 1 277 ? -16.293 -10.290 13.844 1.00 98.25 277 LEU A O 1
ATOM 2195 N N . ARG A 1 278 ? -18.110 -9.127 14.463 1.00 98.12 278 ARG A N 1
ATOM 2196 C CA . ARG A 1 278 ? -18.657 -10.188 15.330 1.00 98.12 278 ARG A CA 1
ATOM 2197 C C . ARG A 1 278 ? -18.837 -11.532 14.609 1.00 98.12 278 ARG A C 1
ATOM 2199 O O . ARG A 1 278 ? -18.443 -12.536 15.200 1.00 98.12 278 ARG A O 1
ATOM 2206 N N . PRO A 1 279 ? -19.309 -11.604 13.343 1.00 98.12 279 PRO A N 1
ATOM 2207 C CA . PRO A 1 279 ? -19.393 -12.877 12.619 1.00 98.12 279 PRO A CA 1
ATOM 2208 C C . PRO A 1 279 ? -18.038 -13.566 12.399 1.00 98.12 279 PRO A C 1
ATOM 2210 O O . PRO A 1 279 ? -17.989 -14.783 12.267 1.00 98.12 279 PRO A O 1
ATOM 2213 N N . TYR A 1 280 ? -16.940 -12.803 12.371 1.00 97.44 280 TYR A N 1
ATOM 2214 C CA . TYR A 1 280 ? -15.583 -13.332 12.199 1.00 97.44 280 TYR A CA 1
ATOM 2215 C C . TYR A 1 280 ? -14.941 -13.742 13.527 1.00 97.44 280 TYR A C 1
ATOM 2217 O O . TYR A 1 280 ? -14.095 -14.632 13.549 1.00 97.44 280 TYR A O 1
ATOM 2225 N N . MET A 1 281 ? -15.316 -13.082 14.627 1.00 96.44 281 MET A N 1
ATOM 2226 C CA . MET A 1 281 ? -14.729 -13.319 15.948 1.00 96.44 281 MET A CA 1
ATOM 2227 C C . MET A 1 281 ? -15.545 -14.270 16.831 1.00 96.44 281 MET A C 1
ATOM 2229 O O . MET A 1 281 ? -14.991 -14.847 17.762 1.00 96.44 281 MET A O 1
ATOM 2233 N N . GLY A 1 282 ? -16.850 -14.412 16.586 1.00 97.19 282 GLY A N 1
ATOM 2234 C CA . GLY A 1 282 ? -17.753 -15.216 17.416 1.00 97.19 282 GLY A CA 1
ATOM 2235 C C . GLY A 1 282 ? -18.007 -14.646 18.818 1.00 97.19 282 GLY A C 1
ATOM 2236 O O . GLY A 1 282 ? -18.604 -15.323 19.649 1.00 97.19 282 GLY A O 1
ATOM 2237 N N . VAL A 1 283 ? -17.560 -13.416 19.093 1.00 96.69 283 VAL A N 1
ATOM 2238 C CA . VAL A 1 283 ? -17.711 -12.730 20.383 1.00 96.69 283 VAL A CA 1
ATOM 2239 C C . VAL A 1 283 ? -18.111 -11.273 20.174 1.00 96.69 283 VAL A C 1
ATOM 2241 O O . VAL A 1 283 ? -17.736 -10.647 19.183 1.00 96.69 283 VAL A O 1
ATOM 2244 N N . GLU A 1 284 ? -18.853 -10.713 21.128 1.00 97.44 284 GLU A N 1
ATOM 2245 C CA . GLU A 1 284 ? -19.270 -9.301 21.097 1.00 97.44 284 GLU A CA 1
ATOM 2246 C C . GLU A 1 284 ? -18.277 -8.366 21.791 1.00 97.44 284 GLU A C 1
ATOM 2248 O O . GLU A 1 284 ? -18.317 -7.150 21.607 1.00 97.44 284 GLU A O 1
ATOM 2253 N N . LYS A 1 285 ? -17.397 -8.929 22.620 1.00 97.06 285 LYS A N 1
ATOM 2254 C CA . LYS A 1 285 ? -16.534 -8.190 23.535 1.00 97.06 285 LYS A CA 1
ATOM 2255 C C . LYS A 1 285 ? -15.244 -8.969 23.772 1.00 97.06 285 LYS A C 1
ATOM 2257 O O . LYS A 1 285 ? -15.278 -10.178 23.986 1.00 97.06 285 LYS A O 1
ATOM 2262 N N . ILE A 1 286 ? -14.116 -8.269 23.753 1.00 96.88 286 ILE A N 1
ATOM 2263 C CA . ILE A 1 286 ? -12.804 -8.793 24.137 1.00 96.88 286 ILE A CA 1
ATOM 2264 C C . ILE A 1 286 ? -12.596 -8.447 25.606 1.00 96.88 286 ILE A C 1
ATOM 2266 O O . ILE A 1 286 ? -12.557 -7.273 25.979 1.00 96.88 286 ILE A O 1
ATOM 2270 N N . THR A 1 287 ? -12.484 -9.471 26.445 1.00 95.06 287 THR A N 1
ATOM 2271 C CA . THR A 1 287 ? -12.275 -9.328 27.888 1.00 95.06 287 THR A CA 1
ATOM 2272 C C . THR A 1 287 ? -10.839 -9.662 28.264 1.00 95.06 287 THR A C 1
ATOM 2274 O O . THR A 1 287 ? -10.115 -10.336 27.527 1.00 95.06 287 THR A O 1
ATOM 2277 N N . LYS A 1 288 ? -10.414 -9.191 29.439 1.00 88.94 288 LYS A N 1
ATOM 2278 C CA . LYS A 1 288 ? -9.118 -9.557 30.004 1.00 88.94 288 LYS A CA 1
ATOM 2279 C C . LYS A 1 288 ? -9.035 -11.078 30.148 1.00 88.94 288 LYS A C 1
ATOM 2281 O O . LYS A 1 288 ? -9.963 -11.709 30.647 1.00 88.94 288 LYS A O 1
ATOM 2286 N N . ARG A 1 289 ? -7.912 -11.653 29.720 1.00 86.00 289 ARG A N 1
ATOM 2287 C CA . ARG A 1 289 ? -7.596 -13.053 29.995 1.00 86.00 289 ARG A CA 1
ATOM 2288 C C . ARG A 1 289 ? -7.061 -13.151 31.420 1.00 86.00 289 ARG A C 1
ATOM 2290 O O . ARG A 1 289 ? -6.080 -12.483 31.748 1.00 86.00 289 ARG A O 1
ATOM 2297 N N . GLU A 1 290 ? -7.722 -13.941 32.253 1.00 78.94 290 GLU A N 1
ATOM 2298 C CA . GLU A 1 290 ? -7.158 -14.377 33.529 1.00 78.94 290 GLU A CA 1
ATOM 2299 C C . GLU A 1 290 ? -6.155 -15.500 33.227 1.00 78.94 290 GLU A C 1
ATOM 2301 O O . GLU A 1 290 ? -6.470 -16.424 32.471 1.00 78.94 290 GLU A O 1
ATOM 2306 N N . PHE A 1 291 ? -4.920 -15.335 33.703 1.00 62.31 291 PHE A N 1
ATOM 2307 C CA . PHE A 1 291 ? -3.828 -16.300 33.566 1.00 62.31 291 PHE A CA 1
ATOM 2308 C C . PHE A 1 291 ? -3.601 -16.997 34.900 1.00 62.31 291 PHE A C 1
ATOM 2310 O O . PHE A 1 291 ? -3.662 -16.284 35.928 1.00 62.31 291 PHE A O 1
#